Protein AF-A0A0G3EFJ8-F1 (afdb_monomer_lite)

pLDDT: mean 81.77, std 13.09, range [40.12, 97.69]

Radius of gyration: 27.65 Å; chains: 1; bounding box: 94×50×55 Å

Structure (mmCIF, N/CA/C/O backbone):
data_AF-A0A0G3EFJ8-F1
#
_entry.id   AF-A0A0G3EFJ8-F1
#
loop_
_atom_site.group_PDB
_atom_site.id
_atom_site.type_symbol
_atom_site.label_atom_id
_atom_site.label_alt_id
_atom_site.label_comp_id
_atom_site.label_asym_id
_atom_site.label_entity_id
_atom_site.label_seq_id
_atom_site.pdbx_PDB_ins_code
_atom_site.Cartn_x
_atom_site.Cartn_y
_atom_site.Cartn_z
_atom_site.occupancy
_atom_site.B_iso_or_equiv
_atom_site.auth_seq_id
_atom_site.auth_comp_id
_atom_site.auth_asym_id
_atom_site.auth_atom_id
_atom_site.pdbx_PDB_model_num
ATOM 1 N N . MET A 1 1 ? 43.106 2.153 -9.421 1.00 40.12 1 MET A N 1
ATOM 2 C CA . MET A 1 1 ? 42.211 3.022 -8.628 1.00 40.12 1 MET A CA 1
ATOM 3 C C . MET A 1 1 ? 40.841 2.363 -8.585 1.00 40.12 1 MET A C 1
ATOM 5 O O . MET A 1 1 ? 40.378 1.943 -9.633 1.00 40.12 1 MET A O 1
ATOM 9 N N . SER A 1 2 ? 40.237 2.197 -7.405 1.00 47.81 2 SER A N 1
ATOM 10 C CA . SER A 1 2 ? 38.893 1.617 -7.262 1.00 47.81 2 SER A CA 1
ATOM 11 C C . SER A 1 2 ? 37.861 2.719 -7.487 1.00 47.81 2 SER A C 1
ATOM 13 O O . SER A 1 2 ? 37.649 3.534 -6.591 1.00 47.81 2 SER A O 1
ATOM 15 N N . THR A 1 3 ? 37.231 2.778 -8.659 1.00 57.44 3 THR A N 1
ATOM 16 C CA . THR A 1 3 ? 36.071 3.650 -8.873 1.00 57.44 3 THR A CA 1
ATOM 17 C C . THR A 1 3 ? 34.900 3.116 -8.047 1.00 57.44 3 THR A C 1
ATOM 19 O O . THR A 1 3 ? 34.387 2.027 -8.294 1.00 57.44 3 THR A O 1
ATOM 22 N N . LYS A 1 4 ? 34.520 3.848 -6.994 1.00 70.31 4 LYS A N 1
ATOM 23 C CA . LYS A 1 4 ? 33.287 3.595 -6.241 1.00 70.31 4 LYS A CA 1
ATOM 24 C C . LYS A 1 4 ? 32.166 4.393 -6.901 1.00 70.31 4 LYS A C 1
ATOM 26 O O . LYS A 1 4 ? 32.131 5.606 -6.743 1.00 70.31 4 LYS A O 1
ATOM 31 N N . TYR A 1 5 ? 31.275 3.713 -7.614 1.00 79.06 5 TYR A N 1
ATOM 32 C CA . TYR A 1 5 ? 30.027 4.303 -8.103 1.00 79.06 5 TYR A CA 1
ATOM 33 C C . TYR A 1 5 ? 28.977 4.276 -6.982 1.00 79.06 5 TYR A C 1
ATOM 35 O O . TYR A 1 5 ? 28.882 3.285 -6.253 1.00 79.06 5 TYR A O 1
ATOM 43 N N . GLN A 1 6 ? 28.209 5.353 -6.823 1.00 79.12 6 GLN A N 1
ATOM 44 C CA . GLN A 1 6 ? 27.159 5.488 -5.806 1.00 79.12 6 GLN A CA 1
ATOM 45 C C . GLN A 1 6 ? 25.794 4.994 -6.299 1.00 79.12 6 GLN A C 1
ATOM 47 O O . GLN A 1 6 ? 24.918 4.698 -5.485 1.00 79.12 6 GLN A O 1
ATOM 52 N N . SER A 1 7 ? 25.608 4.868 -7.616 1.00 79.62 7 SER A N 1
ATOM 53 C CA . SER A 1 7 ? 24.382 4.344 -8.217 1.00 79.62 7 SER A CA 1
ATOM 54 C C . SER A 1 7 ? 24.647 3.501 -9.467 1.00 79.62 7 SER A C 1
ATOM 56 O O . SER A 1 7 ? 25.689 3.600 -10.119 1.00 79.62 7 SER A O 1
ATOM 58 N N . ALA A 1 8 ? 23.660 2.676 -9.829 1.00 78.44 8 ALA A N 1
ATOM 59 C CA . ALA A 1 8 ? 23.677 1.924 -11.082 1.00 78.44 8 ALA A CA 1
ATOM 60 C C . ALA A 1 8 ? 23.659 2.850 -12.313 1.00 78.44 8 ALA A C 1
ATOM 62 O O . ALA A 1 8 ? 24.290 2.531 -13.316 1.00 78.44 8 ALA A O 1
ATOM 63 N N . SER A 1 9 ? 22.995 4.009 -12.225 1.00 79.44 9 SER A N 1
ATOM 64 C CA . SER A 1 9 ? 22.986 5.025 -13.284 1.00 79.44 9 SER A CA 1
ATOM 65 C C . SER A 1 9 ? 24.357 5.672 -13.489 1.00 79.44 9 SER A C 1
ATOM 67 O O . SER A 1 9 ? 24.762 5.890 -14.626 1.00 79.44 9 SER A O 1
ATOM 69 N N . GLU A 1 10 ? 25.113 5.905 -12.415 1.00 79.88 10 GLU A N 1
ATOM 70 C CA . GLU A 1 10 ? 26.479 6.432 -12.478 1.00 79.88 10 GLU A CA 1
ATOM 71 C C . GLU A 1 10 ? 27.461 5.408 -13.061 1.00 79.88 10 GLU A C 1
ATOM 73 O O . GLU A 1 10 ? 28.275 5.748 -13.919 1.00 79.88 10 GLU A O 1
ATOM 78 N N . ALA A 1 11 ? 27.338 4.139 -12.662 1.00 82.06 11 ALA A N 1
ATOM 79 C CA . ALA A 1 11 ? 28.127 3.057 -13.243 1.00 82.06 11 ALA A CA 1
ATOM 80 C C . ALA A 1 11 ? 27.821 2.864 -14.740 1.00 82.06 11 ALA A C 1
ATOM 82 O O . ALA A 1 11 ? 28.735 2.684 -15.538 1.00 82.06 11 ALA A O 1
ATOM 83 N N . ALA A 1 12 ? 26.547 2.924 -15.135 1.00 81.12 12 ALA A N 1
ATOM 84 C CA . ALA A 1 12 ? 26.133 2.760 -16.525 1.00 81.12 12 ALA A CA 1
ATOM 85 C C . ALA A 1 12 ? 26.560 3.936 -17.416 1.00 81.12 12 ALA A C 1
ATOM 87 O O . ALA A 1 12 ? 27.035 3.701 -18.522 1.00 81.12 12 ALA A O 1
ATOM 88 N N . ALA A 1 13 ? 26.451 5.178 -16.933 1.00 84.25 13 ALA A N 1
ATOM 89 C CA . ALA A 1 13 ? 26.927 6.359 -17.654 1.00 84.25 13 ALA A CA 1
ATOM 90 C C . ALA A 1 13 ? 28.444 6.326 -17.871 1.00 84.25 13 ALA A C 1
ATOM 92 O O . ALA A 1 13 ? 28.918 6.623 -18.964 1.00 84.25 13 ALA A O 1
ATOM 93 N N . PHE A 1 14 ? 29.197 5.881 -16.859 1.00 85.75 14 PHE A N 1
ATOM 94 C CA . PHE A 1 14 ? 30.637 5.672 -16.981 1.00 85.75 14 PHE A CA 1
ATOM 95 C C . PHE A 1 14 ? 30.982 4.563 -17.988 1.00 85.75 14 PHE A C 1
ATOM 97 O O . PHE A 1 14 ? 31.883 4.729 -18.801 1.00 85.75 14 PHE A O 1
ATOM 104 N N . LEU A 1 15 ? 30.267 3.432 -17.956 1.00 86.00 15 LEU A N 1
ATOM 105 C CA . LEU A 1 15 ? 30.497 2.318 -18.886 1.00 86.00 15 LEU A CA 1
ATOM 106 C C . LEU A 1 15 ? 30.108 2.651 -20.334 1.00 86.00 15 LEU A C 1
ATOM 108 O O . LEU A 1 15 ? 30.689 2.086 -21.257 1.00 86.00 15 LEU A O 1
ATOM 112 N N . ALA A 1 16 ? 29.121 3.526 -20.525 1.00 84.00 16 ALA A N 1
ATOM 113 C CA . ALA A 1 16 ? 28.639 3.954 -21.835 1.00 84.00 16 ALA A CA 1
ATOM 114 C C . ALA A 1 16 ? 29.376 5.185 -22.394 1.00 84.00 16 ALA A C 1
ATOM 116 O O . ALA A 1 16 ? 29.089 5.570 -23.524 1.00 84.00 16 ALA A O 1
ATOM 117 N N . ASP A 1 17 ? 30.283 5.793 -21.616 1.00 86.19 17 ASP A N 1
ATOM 118 C CA . ASP A 1 17 ? 30.930 7.084 -21.907 1.00 86.19 17 ASP A CA 1
ATOM 119 C C . ASP A 1 17 ? 29.924 8.177 -22.325 1.00 86.19 17 ASP A C 1
ATOM 121 O O . ASP A 1 17 ? 30.165 8.996 -23.209 1.00 86.19 17 ASP A O 1
ATOM 125 N N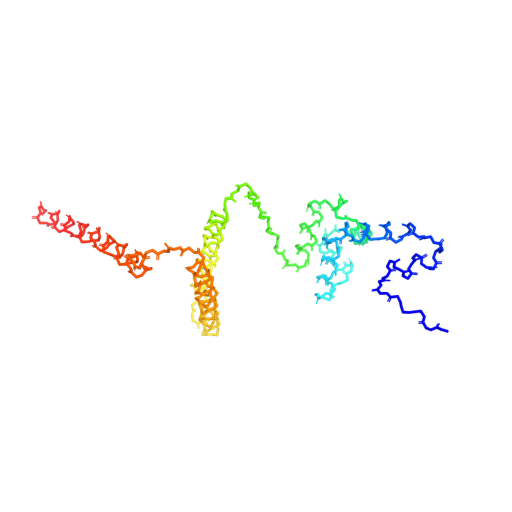 . ASP A 1 18 ? 28.745 8.156 -21.696 1.00 85.69 18 ASP A N 1
ATOM 126 C CA . ASP A 1 18 ? 27.617 9.025 -22.025 1.00 85.69 18 ASP A CA 1
ATOM 127 C C . ASP A 1 18 ? 27.052 9.648 -20.738 1.00 85.69 18 ASP A C 1
ATOM 129 O O . ASP A 1 18 ? 26.298 8.999 -20.002 1.00 85.69 18 ASP A O 1
ATOM 133 N N . PRO A 1 19 ? 27.392 10.916 -20.446 1.00 79.25 19 PRO A N 1
ATOM 134 C CA . PRO A 1 19 ? 26.886 11.631 -19.277 1.00 79.25 19 PRO A CA 1
ATOM 135 C C . PRO A 1 19 ? 25.358 11.780 -19.260 1.00 79.25 19 PRO A C 1
ATOM 137 O O . PRO A 1 19 ? 24.759 11.782 -18.183 1.00 79.25 19 PRO A O 1
ATOM 140 N N . GLU A 1 20 ? 24.710 11.852 -20.428 1.00 85.06 20 GLU A N 1
ATOM 141 C CA . GLU A 1 20 ? 23.249 11.934 -20.540 1.00 85.06 20 GLU A CA 1
ATOM 142 C C . GLU A 1 20 ? 22.581 10.586 -20.232 1.00 85.06 20 GLU A C 1
ATOM 144 O O . GLU A 1 20 ? 21.407 10.537 -19.854 1.00 85.06 20 GLU A O 1
ATOM 149 N N . ALA A 1 21 ? 23.319 9.472 -20.326 1.00 82.75 21 ALA A N 1
ATOM 150 C CA . ALA A 1 21 ? 22.797 8.159 -19.961 1.00 82.75 21 ALA A CA 1
ATOM 151 C C . ALA A 1 21 ? 22.370 8.102 -18.493 1.00 82.75 21 ALA A C 1
ATOM 153 O O . ALA A 1 21 ? 21.391 7.424 -18.180 1.00 82.75 21 ALA A O 1
ATOM 154 N N . LYS A 1 22 ? 23.035 8.850 -17.603 1.00 84.69 22 LYS A N 1
ATOM 155 C CA . LYS A 1 22 ? 22.642 8.930 -16.193 1.00 84.69 22 LYS A CA 1
ATOM 156 C C . LYS A 1 22 ? 21.217 9.461 -16.048 1.00 84.69 22 LYS A C 1
ATOM 158 O O . LYS A 1 22 ? 20.387 8.801 -15.430 1.00 84.69 22 LYS A O 1
ATOM 163 N N . GLU A 1 23 ? 20.924 10.603 -16.666 1.00 84.12 23 GLU A N 1
ATOM 164 C CA . GLU A 1 23 ? 19.610 11.250 -16.585 1.00 84.12 23 GLU A CA 1
ATOM 165 C C . GLU A 1 23 ? 18.515 10.385 -17.218 1.00 84.12 23 GLU A C 1
ATOM 167 O O . GLU A 1 23 ? 17.439 10.217 -16.643 1.00 84.12 23 GLU A O 1
ATOM 172 N N . ARG A 1 24 ? 18.809 9.741 -18.356 1.00 83.38 24 ARG A N 1
ATOM 173 C CA . ARG A 1 24 ? 17.868 8.809 -18.996 1.00 83.38 24 ARG A CA 1
ATOM 174 C C . ARG A 1 24 ? 17.568 7.594 -18.113 1.00 83.38 24 ARG A C 1
ATOM 176 O O . ARG A 1 24 ? 16.413 7.180 -18.032 1.00 83.38 24 ARG A O 1
ATOM 183 N N . ILE A 1 25 ? 18.574 7.034 -17.437 1.00 82.69 25 ILE A N 1
ATOM 184 C CA . ILE A 1 25 ? 18.401 5.885 -16.533 1.00 82.69 25 ILE A CA 1
ATOM 185 C C . ILE A 1 25 ? 17.665 6.294 -15.256 1.00 82.69 25 ILE A C 1
ATOM 187 O O . ILE A 1 25 ? 16.792 5.554 -14.801 1.00 82.69 25 ILE A O 1
ATOM 191 N N . ASP A 1 26 ? 17.977 7.456 -14.684 1.00 84.44 26 ASP A N 1
ATOM 192 C CA . ASP A 1 26 ? 17.297 7.964 -13.490 1.00 84.44 26 ASP A CA 1
ATOM 193 C C . ASP A 1 26 ? 15.813 8.236 -13.788 1.00 84.44 26 ASP A C 1
ATOM 195 O O . ASP A 1 26 ? 14.935 7.813 -13.030 1.00 84.44 26 ASP A O 1
ATOM 199 N N . LEU A 1 27 ? 15.514 8.838 -14.945 1.00 83.12 27 LEU A N 1
ATOM 200 C CA . LEU A 1 27 ? 14.145 9.056 -15.413 1.00 83.12 27 LEU A CA 1
ATOM 201 C C . LEU A 1 27 ? 13.394 7.736 -15.631 1.00 83.12 27 LEU A C 1
ATOM 203 O O . LEU A 1 27 ? 12.243 7.601 -15.212 1.00 83.12 27 LEU A O 1
ATOM 207 N N . GLU A 1 28 ? 14.028 6.751 -16.268 1.00 80.00 28 GLU A N 1
ATOM 208 C CA . GLU A 1 28 ? 13.406 5.446 -16.500 1.00 80.00 28 GLU A CA 1
ATOM 209 C C . GLU A 1 28 ? 13.207 4.671 -15.191 1.00 80.00 28 GLU A C 1
ATOM 211 O O . GLU A 1 28 ? 12.186 4.012 -15.009 1.00 80.00 28 GLU A O 1
ATOM 216 N N . THR A 1 29 ? 14.122 4.807 -14.231 1.00 81.44 29 THR A N 1
ATOM 217 C CA . THR A 1 29 ? 13.983 4.214 -12.894 1.00 81.44 29 THR A CA 1
ATOM 218 C C . THR A 1 29 ? 12.793 4.818 -12.149 1.00 81.44 29 THR A C 1
ATOM 220 O O . THR A 1 29 ? 11.977 4.079 -11.595 1.00 81.44 29 THR A O 1
ATOM 223 N N . ALA A 1 30 ? 12.636 6.146 -12.187 1.00 84.06 30 ALA A N 1
ATOM 224 C CA . ALA A 1 30 ? 11.507 6.840 -11.564 1.00 84.06 30 ALA A CA 1
ATOM 225 C C . ALA A 1 30 ? 10.151 6.398 -12.146 1.00 84.06 30 ALA A C 1
ATOM 227 O O . ALA A 1 30 ? 9.162 6.274 -11.421 1.00 84.06 30 ALA A O 1
ATOM 228 N N . ARG A 1 31 ? 10.113 6.094 -13.449 1.00 88.69 31 ARG A N 1
ATOM 229 C CA . ARG A 1 31 ? 8.919 5.627 -14.173 1.00 88.69 31 ARG A CA 1
ATOM 230 C C . ARG A 1 31 ? 8.548 4.166 -13.917 1.00 88.69 31 ARG A C 1
ATOM 232 O O . ARG A 1 31 ? 7.568 3.705 -14.492 1.00 88.69 31 ARG A O 1
ATOM 239 N N . ARG A 1 32 ? 9.308 3.419 -13.116 1.00 91.12 32 ARG A N 1
ATOM 240 C CA . ARG A 1 32 ? 9.103 1.977 -12.875 1.00 91.12 32 ARG A CA 1
ATOM 241 C C . ARG A 1 32 ? 8.779 1.666 -11.417 1.00 91.12 32 ARG A C 1
ATOM 243 O O . ARG A 1 32 ? 9.040 0.554 -10.954 1.00 91.12 32 ARG A O 1
ATOM 250 N N . THR A 1 33 ? 8.267 2.635 -10.668 1.00 91.50 33 THR A N 1
ATOM 251 C CA . THR A 1 33 ? 8.021 2.501 -9.230 1.00 91.50 33 THR A CA 1
ATOM 252 C C . THR A 1 33 ? 7.012 1.386 -8.939 1.00 91.50 33 THR A C 1
ATOM 254 O O . THR A 1 33 ? 7.298 0.486 -8.142 1.00 91.50 33 THR A O 1
ATOM 257 N N . LEU A 1 34 ? 5.862 1.391 -9.617 1.00 92.38 34 LEU A N 1
ATOM 258 C CA . LEU A 1 34 ? 4.811 0.388 -9.440 1.00 92.38 34 LEU A CA 1
ATOM 259 C C . LEU A 1 34 ? 5.234 -0.979 -9.987 1.00 92.38 34 LEU A C 1
ATOM 261 O O . LEU A 1 34 ? 5.085 -1.981 -9.287 1.00 92.38 34 LEU A O 1
ATOM 265 N N . VAL A 1 35 ? 5.808 -1.036 -11.194 1.00 94.81 35 VAL A N 1
ATOM 266 C CA . VAL A 1 35 ? 6.306 -2.296 -11.782 1.00 94.81 35 VAL A CA 1
ATOM 267 C C . VAL A 1 35 ? 7.334 -2.952 -10.857 1.00 94.81 35 VAL A C 1
ATOM 269 O O . VAL A 1 35 ? 7.245 -4.144 -10.561 1.00 94.81 35 VAL A O 1
ATOM 272 N N . THR A 1 36 ? 8.285 -2.172 -10.340 1.00 93.88 36 THR A N 1
ATOM 273 C CA . THR A 1 36 ? 9.316 -2.675 -9.422 1.00 93.88 36 THR A CA 1
ATOM 274 C C . THR A 1 36 ? 8.707 -3.168 -8.112 1.00 93.88 36 THR A C 1
ATOM 276 O O . THR A 1 36 ? 9.150 -4.190 -7.585 1.00 93.88 36 THR A O 1
ATOM 279 N N . ALA A 1 37 ? 7.678 -2.491 -7.591 1.00 93.88 37 ALA A N 1
ATOM 280 C CA . ALA A 1 37 ? 6.952 -2.946 -6.408 1.00 93.88 37 ALA A CA 1
ATOM 281 C C . ALA A 1 37 ? 6.245 -4.292 -6.648 1.00 93.88 37 ALA A C 1
ATOM 283 O O . ALA A 1 37 ? 6.376 -5.194 -5.821 1.00 93.88 37 ALA A O 1
ATOM 284 N N . LEU A 1 38 ? 5.575 -4.466 -7.795 1.00 94.88 38 LEU A N 1
ATOM 285 C CA . LEU A 1 38 ? 4.930 -5.730 -8.173 1.00 94.88 38 LEU A CA 1
ATOM 286 C C . LEU A 1 38 ? 5.943 -6.877 -8.280 1.00 94.88 38 LEU A C 1
ATOM 288 O O . LEU A 1 38 ? 5.728 -7.943 -7.704 1.00 94.88 38 LEU A O 1
ATOM 292 N N . VAL A 1 39 ? 7.078 -6.648 -8.952 1.00 96.06 39 VAL A N 1
ATOM 293 C CA . VAL A 1 39 ? 8.151 -7.649 -9.089 1.00 96.06 39 VAL A CA 1
ATOM 294 C C . VAL A 1 39 ? 8.740 -8.012 -7.729 1.00 96.06 39 VAL A C 1
ATOM 296 O O . VAL A 1 39 ? 8.917 -9.192 -7.426 1.00 96.06 39 VAL A O 1
ATOM 299 N N . ARG A 1 40 ? 9.032 -7.010 -6.891 1.00 95.81 40 ARG A N 1
ATOM 300 C CA . ARG A 1 40 ? 9.566 -7.226 -5.542 1.00 95.81 40 ARG A CA 1
ATOM 301 C C . ARG A 1 40 ? 8.618 -8.084 -4.715 1.00 95.81 40 ARG A C 1
ATOM 303 O O . ARG A 1 40 ? 9.063 -9.029 -4.070 1.00 95.81 40 ARG A O 1
ATOM 310 N N . GLU A 1 41 ? 7.329 -7.776 -4.754 1.00 96.06 41 GLU A N 1
ATOM 311 C CA . GLU A 1 41 ? 6.317 -8.500 -3.993 1.00 96.06 41 GLU A CA 1
ATOM 312 C C . GLU A 1 41 ? 6.119 -9.931 -4.509 1.00 96.06 41 GLU A C 1
ATOM 314 O O . GLU A 1 41 ? 6.053 -10.870 -3.711 1.00 96.06 41 GLU A O 1
ATOM 319 N N . ARG A 1 42 ? 6.141 -10.132 -5.834 1.00 96.81 42 ARG A N 1
ATOM 320 C CA . ARG A 1 42 ? 6.139 -11.467 -6.448 1.00 96.81 42 ARG A CA 1
ATOM 321 C C . ARG A 1 42 ? 7.311 -12.309 -5.945 1.00 96.81 42 ARG A C 1
ATOM 323 O O . ARG A 1 42 ? 7.115 -13.444 -5.509 1.00 96.81 42 ARG A O 1
ATOM 330 N N . VAL A 1 43 ? 8.525 -11.755 -5.999 1.00 96.69 43 VAL A N 1
ATOM 331 C CA . VAL A 1 43 ? 9.749 -12.438 -5.553 1.00 96.69 43 VAL A CA 1
ATOM 332 C C . VAL A 1 43 ? 9.694 -12.728 -4.054 1.00 96.69 43 VAL A C 1
ATOM 334 O O . VAL A 1 43 ? 10.028 -13.835 -3.643 1.00 96.69 43 VAL A O 1
ATOM 337 N N . ARG A 1 44 ? 9.197 -11.788 -3.240 1.00 96.19 44 ARG A N 1
ATOM 338 C CA . ARG A 1 44 ? 9.002 -11.976 -1.792 1.00 96.19 44 ARG A CA 1
ATOM 339 C C . ARG A 1 44 ? 8.076 -13.153 -1.475 1.00 96.19 44 ARG A C 1
ATOM 341 O O . ARG A 1 44 ? 8.288 -13.847 -0.487 1.00 96.19 44 ARG A O 1
ATOM 348 N N . LYS A 1 45 ? 7.067 -13.391 -2.316 1.00 96.56 45 LYS A N 1
ATOM 349 C CA . LYS A 1 45 ? 6.139 -14.529 -2.214 1.00 96.56 45 LYS A CA 1
ATOM 350 C C . LYS A 1 45 ? 6.678 -15.828 -2.832 1.00 96.56 45 LYS A C 1
ATOM 352 O O . LYS A 1 45 ? 5.973 -16.831 -2.804 1.00 96.56 45 LYS A O 1
ATOM 357 N N . GLY A 1 46 ? 7.892 -15.827 -3.390 1.00 96.62 46 GLY A N 1
ATOM 358 C CA . GLY A 1 46 ? 8.514 -17.006 -4.000 1.00 96.62 46 GLY A CA 1
ATOM 359 C C . GLY A 1 46 ? 7.876 -17.445 -5.321 1.00 96.62 46 GLY A C 1
ATOM 360 O O . GLY A 1 46 ? 8.057 -18.586 -5.732 1.00 96.62 46 GLY A O 1
ATOM 361 N N . LEU A 1 47 ? 7.122 -16.564 -5.984 1.00 97.06 47 LEU A N 1
ATOM 362 C CA . LEU A 1 47 ? 6.404 -16.884 -7.218 1.00 97.06 47 LEU A CA 1
ATOM 363 C C . LEU A 1 47 ? 7.271 -16.585 -8.444 1.00 97.06 47 LEU A C 1
ATOM 365 O O . LEU A 1 47 ? 7.901 -15.530 -8.540 1.00 97.06 47 LEU A O 1
ATOM 369 N N . SER A 1 48 ? 7.277 -17.482 -9.422 1.00 96.50 48 SER A N 1
ATOM 370 C CA . SER A 1 48 ? 7.897 -17.258 -10.728 1.00 96.50 48 SER A CA 1
ATOM 371 C C . SER A 1 48 ? 6.967 -16.482 -11.670 1.00 96.50 48 SER A C 1
ATOM 373 O O . SER A 1 48 ? 5.762 -16.361 -11.440 1.00 96.50 48 SER A O 1
ATOM 375 N N . GLN A 1 49 ? 7.505 -15.985 -12.789 1.00 96.81 49 GLN A N 1
ATOM 376 C CA . GLN A 1 49 ? 6.671 -15.400 -13.850 1.00 96.81 49 GLN A CA 1
ATOM 377 C C . GLN A 1 49 ? 5.674 -16.416 -14.430 1.00 96.81 49 GLN A C 1
ATOM 379 O O . GLN A 1 49 ? 4.587 -16.029 -14.855 1.00 96.81 49 GLN A O 1
ATOM 384 N N . LYS A 1 50 ? 6.025 -17.712 -14.439 1.00 96.81 50 LYS A N 1
ATOM 385 C CA . LYS A 1 50 ? 5.140 -18.783 -14.916 1.00 96.81 50 LYS A CA 1
ATOM 386 C C . LYS A 1 50 ? 3.949 -18.981 -13.984 1.00 96.81 50 LYS A C 1
ATOM 388 O O . LYS A 1 50 ? 2.838 -19.129 -14.479 1.00 96.81 50 LYS A O 1
ATOM 393 N N . ASP A 1 51 ? 4.166 -18.897 -12.673 1.00 97.25 51 ASP A N 1
ATOM 394 C CA . ASP A 1 51 ? 3.095 -19.049 -11.680 1.00 97.25 51 ASP A CA 1
ATOM 395 C C . ASP A 1 51 ? 2.065 -17.923 -11.811 1.00 97.25 51 ASP A C 1
ATOM 397 O O . ASP A 1 51 ? 0.859 -18.174 -11.843 1.00 97.25 51 ASP A O 1
ATOM 401 N N . ILE A 1 52 ? 2.535 -16.680 -11.986 1.00 97.69 52 ILE A N 1
ATOM 402 C CA . ILE A 1 52 ? 1.648 -15.539 -12.248 1.00 97.69 52 ILE A CA 1
ATOM 403 C C . ILE A 1 52 ? 0.920 -15.703 -13.582 1.00 97.69 52 ILE A C 1
ATOM 405 O O . ILE A 1 52 ? -0.291 -15.502 -13.643 1.00 97.69 52 ILE A O 1
ATOM 409 N N . ALA A 1 53 ? 1.626 -16.100 -14.643 1.00 97.31 53 ALA A N 1
ATOM 410 C CA . ALA A 1 53 ? 1.032 -16.304 -15.962 1.00 97.31 53 ALA A CA 1
ATOM 411 C C . ALA A 1 53 ? -0.094 -17.350 -15.917 1.00 97.31 53 ALA A C 1
ATOM 413 O O . ALA A 1 53 ? -1.190 -17.104 -16.423 1.00 97.31 53 ALA A O 1
ATOM 414 N N . GLN A 1 54 ? 0.146 -18.475 -15.237 1.00 97.06 54 GLN A N 1
ATOM 415 C CA . GLN A 1 54 ? -0.834 -19.538 -15.037 1.00 97.06 54 GLN A CA 1
ATOM 416 C C . GLN A 1 54 ? -2.052 -19.044 -14.248 1.00 97.06 54 GLN A C 1
ATOM 418 O O . GLN A 1 54 ? -3.186 -19.264 -14.675 1.00 97.06 54 GLN A O 1
ATOM 423 N N . ALA A 1 55 ? -1.835 -18.338 -13.137 1.00 96.50 55 ALA A N 1
ATOM 424 C CA . ALA A 1 55 ? -2.916 -17.790 -12.319 1.00 96.50 55 ALA A CA 1
ATOM 425 C C . ALA A 1 55 ? -3.750 -16.740 -13.07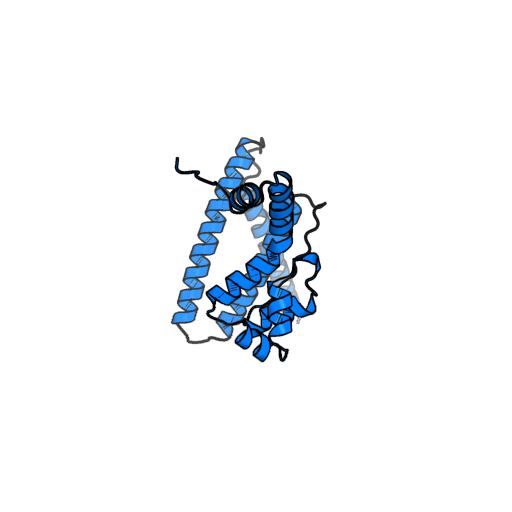7 1.00 96.50 55 ALA A C 1
ATOM 427 O O . ALA A 1 55 ? -4.977 -16.739 -12.989 1.00 96.50 55 ALA A O 1
ATOM 428 N N . MET A 1 56 ? -3.100 -15.897 -13.883 1.00 96.19 56 MET A N 1
ATOM 429 C CA . MET A 1 56 ? -3.751 -14.909 -14.749 1.00 96.19 56 MET A CA 1
ATOM 430 C C . MET A 1 56 ? -4.333 -15.509 -16.038 1.00 96.19 56 MET A C 1
ATOM 432 O O . MET A 1 56 ? -4.969 -14.782 -16.801 1.00 96.19 56 MET A O 1
ATOM 436 N N . ARG A 1 57 ? -4.108 -16.804 -16.306 1.00 95.88 57 ARG A N 1
ATOM 437 C CA . ARG A 1 57 ? -4.485 -17.497 -17.552 1.00 95.88 57 ARG A CA 1
ATOM 438 C C . ARG A 1 57 ? -3.980 -16.774 -18.806 1.00 95.88 57 ARG A C 1
ATOM 440 O O . ARG A 1 57 ? -4.726 -16.561 -19.759 1.00 95.88 57 ARG A O 1
ATOM 447 N N . CYS A 1 58 ? -2.714 -16.367 -18.793 1.00 95.00 58 CYS A N 1
ATOM 448 C CA . CYS A 1 58 ? -2.059 -15.716 -19.924 1.00 95.00 58 CYS A CA 1
ATOM 449 C C . CYS A 1 58 ? -0.673 -16.307 -20.207 1.00 95.00 58 CYS A C 1
ATOM 451 O O . CYS A 1 58 ? -0.145 -17.093 -19.423 1.00 95.00 58 CYS A O 1
ATOM 453 N N . ASP A 1 59 ? -0.075 -15.921 -21.333 1.00 93.94 59 ASP A N 1
ATOM 454 C CA . ASP A 1 59 ? 1.275 -16.351 -21.692 1.00 93.94 59 ASP A CA 1
ATOM 455 C C . ASP A 1 59 ? 2.340 -15.725 -20.787 1.00 93.94 59 ASP A C 1
ATOM 457 O O . ASP A 1 59 ? 2.269 -14.545 -20.428 1.00 93.94 59 ASP A O 1
ATOM 461 N N . SER A 1 60 ? 3.415 -16.467 -20.508 1.00 92.38 60 SER A N 1
ATOM 462 C CA . SER A 1 60 ? 4.564 -15.939 -19.754 1.00 92.38 60 SER A CA 1
ATOM 463 C C . SER A 1 60 ? 5.205 -14.714 -20.423 1.00 92.38 60 SER A C 1
ATOM 465 O O . SER A 1 60 ? 5.758 -13.858 -19.735 1.00 92.38 60 SER A O 1
ATOM 467 N N . SER A 1 61 ? 5.072 -14.570 -21.748 1.00 94.00 61 SER A N 1
ATOM 468 C CA . SER A 1 61 ? 5.513 -13.379 -22.488 1.00 94.00 61 SER A CA 1
ATOM 469 C C . SER A 1 61 ? 4.740 -12.113 -22.096 1.00 94.00 61 SER A C 1
ATOM 471 O O . SER A 1 61 ? 5.281 -11.009 -22.163 1.00 94.00 61 SER A O 1
ATOM 473 N N . LYS A 1 62 ? 3.482 -12.237 -21.653 1.00 94.62 62 LYS A N 1
ATOM 474 C CA . LYS A 1 62 ? 2.708 -11.112 -21.119 1.00 94.62 62 LYS A CA 1
ATOM 475 C C . LYS A 1 62 ? 3.281 -10.651 -19.781 1.00 94.62 62 LYS A C 1
ATOM 477 O O . LYS A 1 62 ? 3.506 -9.457 -19.619 1.00 94.62 62 LYS A O 1
ATOM 482 N N . ILE A 1 63 ? 3.578 -11.581 -18.875 1.00 96.56 63 ILE A N 1
ATOM 483 C CA . ILE A 1 63 ? 4.182 -11.260 -17.573 1.00 96.56 63 ILE A CA 1
ATOM 484 C C . ILE A 1 63 ? 5.567 -10.643 -17.755 1.00 96.56 63 ILE A C 1
ATOM 486 O O . ILE A 1 63 ? 5.856 -9.607 -17.168 1.00 96.56 63 ILE A O 1
ATOM 490 N N . SER A 1 64 ? 6.384 -11.204 -18.646 1.00 95.38 64 SER A N 1
ATOM 491 C CA . SER A 1 64 ? 7.687 -10.631 -18.990 1.00 95.38 64 SER A CA 1
ATOM 492 C C . SER A 1 64 ? 7.568 -9.189 -19.499 1.00 95.38 64 SER A C 1
ATOM 494 O O . SER A 1 64 ? 8.299 -8.325 -19.026 1.00 95.38 64 SER A O 1
ATOM 496 N N . ARG A 1 65 ? 6.608 -8.889 -20.388 1.00 94.62 65 ARG A N 1
ATOM 497 C CA . ARG A 1 65 ? 6.365 -7.512 -20.858 1.00 94.62 65 ARG A CA 1
ATOM 498 C C . ARG A 1 65 ? 5.896 -6.570 -19.752 1.00 94.62 65 ARG A C 1
ATOM 500 O O . ARG A 1 65 ? 6.326 -5.424 -19.741 1.00 94.62 65 ARG A O 1
ATOM 507 N N . ILE A 1 66 ? 5.037 -7.036 -18.845 1.00 94.38 66 ILE A N 1
ATOM 508 C CA . ILE A 1 66 ? 4.587 -6.255 -17.682 1.00 94.38 66 ILE A CA 1
ATOM 509 C C . ILE A 1 66 ? 5.792 -5.891 -16.807 1.00 94.38 66 ILE A C 1
ATOM 511 O O . ILE A 1 66 ? 5.993 -4.724 -16.492 1.00 94.38 66 ILE A O 1
ATOM 515 N N . GLU A 1 67 ? 6.628 -6.871 -16.465 1.00 94.88 67 GLU A N 1
ATOM 516 C CA . GLU A 1 67 ? 7.777 -6.672 -15.573 1.00 94.88 67 GLU A CA 1
ATOM 517 C C . GLU A 1 67 ? 8.934 -5.911 -16.232 1.00 94.88 67 GLU A C 1
ATOM 519 O O . GLU A 1 67 ? 9.708 -5.239 -15.552 1.00 94.88 67 GLU A O 1
ATOM 524 N N . ALA A 1 68 ? 9.054 -5.986 -17.557 1.00 91.62 68 ALA A N 1
ATOM 525 C CA . ALA A 1 68 ? 10.020 -5.220 -18.336 1.00 91.62 68 ALA A CA 1
ATOM 526 C C . ALA A 1 68 ? 9.520 -3.812 -18.702 1.00 91.62 68 ALA A C 1
ATOM 528 O O . ALA A 1 68 ? 10.329 -2.990 -19.122 1.00 91.62 68 ALA A O 1
ATOM 529 N N . GLY A 1 69 ? 8.227 -3.522 -18.543 1.00 90.19 69 GLY A N 1
ATOM 530 C CA . GLY A 1 69 ? 7.613 -2.236 -18.872 1.00 90.19 69 GLY A CA 1
ATOM 531 C C . GLY A 1 69 ? 7.819 -1.154 -17.810 1.00 90.19 69 GLY A C 1
ATOM 532 O O . GLY A 1 69 ? 8.575 -1.326 -16.854 1.00 90.19 69 GLY A O 1
ATOM 533 N N . ASN A 1 70 ? 7.121 -0.033 -17.988 1.00 91.56 70 ASN A N 1
ATOM 534 C CA . ASN A 1 70 ? 7.083 1.076 -17.041 1.00 91.56 70 ASN A CA 1
ATOM 535 C C . ASN A 1 70 ? 5.650 1.313 -16.552 1.00 91.56 70 ASN A C 1
ATOM 537 O O . ASN A 1 70 ? 4.693 0.744 -17.076 1.00 91.56 70 ASN A O 1
ATOM 541 N N . ASP A 1 71 ? 5.501 2.154 -15.537 1.00 92.38 71 ASP A N 1
ATOM 542 C CA . ASP A 1 71 ? 4.229 2.363 -14.849 1.00 92.38 71 ASP A CA 1
ATOM 543 C C . ASP A 1 71 ? 3.153 2.946 -15.781 1.00 92.38 71 ASP A C 1
ATOM 545 O O . ASP A 1 71 ? 1.971 2.667 -15.603 1.00 92.38 71 ASP A O 1
ATOM 549 N N . LEU A 1 72 ? 3.551 3.699 -16.815 1.00 89.44 72 LEU A N 1
ATOM 550 C CA . LEU A 1 72 ? 2.634 4.293 -17.795 1.00 89.44 72 LEU A CA 1
ATOM 551 C C . LEU A 1 72 ? 2.086 3.275 -18.800 1.00 89.44 72 LEU A C 1
ATOM 553 O O . LEU A 1 72 ? 1.024 3.499 -19.379 1.00 89.44 72 LEU A O 1
ATOM 557 N N . SER A 1 73 ? 2.797 2.169 -19.037 1.00 89.94 73 SER A N 1
ATOM 558 C CA . SER A 1 73 ? 2.336 1.110 -19.938 1.00 89.94 73 SER A CA 1
ATOM 559 C C . SER A 1 73 ? 1.482 0.051 -19.237 1.00 89.94 73 SER A C 1
ATOM 561 O O . SER A 1 73 ? 0.882 -0.796 -19.909 1.00 89.94 73 SER A O 1
ATOM 563 N N . LEU A 1 74 ? 1.379 0.107 -17.903 1.00 91.81 74 LEU A N 1
ATOM 564 C CA . LEU A 1 74 ? 0.537 -0.793 -17.127 1.00 91.81 74 LEU A CA 1
ATOM 565 C C . LEU A 1 74 ? -0.945 -0.492 -17.341 1.00 91.81 74 LEU A C 1
ATOM 567 O O . LEU A 1 74 ? -1.445 0.598 -17.067 1.00 91.81 74 LEU A O 1
ATOM 571 N N . LYS A 1 75 ? -1.688 -1.514 -17.764 1.00 93.38 75 LYS A N 1
ATOM 572 C CA . LYS A 1 75 ? -3.149 -1.454 -17.797 1.00 93.38 75 LYS A CA 1
ATOM 573 C C . LYS A 1 75 ? -3.702 -1.792 -16.422 1.00 93.38 75 LYS A C 1
ATOM 575 O O . LYS A 1 75 ? -3.243 -2.731 -15.775 1.00 93.38 75 LYS A O 1
ATOM 580 N N . TRP A 1 76 ? -4.772 -1.110 -16.024 1.00 92.25 76 TRP A N 1
ATOM 581 C CA . TRP A 1 76 ? -5.446 -1.371 -14.749 1.00 92.25 76 TRP A CA 1
ATOM 582 C C . TRP A 1 76 ? -5.855 -2.842 -14.571 1.00 92.25 76 TRP A C 1
ATOM 584 O O . TRP A 1 76 ? -5.635 -3.431 -13.516 1.00 92.25 76 TRP A O 1
ATOM 594 N N . GLY A 1 77 ? -6.358 -3.476 -15.636 1.00 92.81 77 GLY A N 1
ATOM 595 C CA . GLY A 1 77 ? -6.690 -4.903 -15.618 1.00 92.81 77 GLY A CA 1
ATOM 596 C C . GLY A 1 77 ? -5.478 -5.822 -15.419 1.00 92.81 77 GLY A C 1
ATOM 597 O O . GLY A 1 77 ? -5.609 -6.866 -14.785 1.00 92.81 77 GLY A O 1
ATOM 598 N N . ASP A 1 78 ? -4.297 -5.427 -15.905 1.00 93.69 78 ASP A N 1
ATOM 599 C CA . ASP A 1 78 ? -3.063 -6.185 -15.681 1.00 93.69 78 ASP A CA 1
ATOM 600 C C . ASP A 1 78 ? -2.615 -6.061 -14.222 1.00 93.69 78 ASP A C 1
ATOM 602 O O . ASP A 1 78 ? -2.254 -7.068 -13.623 1.00 93.69 78 ASP A O 1
ATOM 606 N N . ILE A 1 79 ? -2.730 -4.871 -13.622 1.00 93.69 79 ILE A N 1
ATOM 607 C CA . ILE A 1 79 ? -2.434 -4.643 -12.198 1.00 93.69 79 ILE A CA 1
ATOM 608 C C . ILE A 1 79 ? -3.354 -5.492 -11.313 1.00 93.69 79 ILE A C 1
ATOM 610 O O . ILE A 1 79 ? -2.868 -6.229 -10.454 1.00 93.69 79 ILE A O 1
ATOM 614 N N . ILE A 1 80 ? -4.671 -5.432 -11.546 1.00 94.50 80 ILE A N 1
ATOM 615 C CA . ILE A 1 80 ? -5.650 -6.224 -10.789 1.00 94.50 80 ILE A CA 1
ATOM 616 C C . ILE A 1 80 ? -5.352 -7.716 -10.933 1.00 94.50 80 ILE A C 1
ATOM 618 O O . ILE A 1 80 ? -5.279 -8.422 -9.930 1.00 94.50 80 ILE A O 1
ATOM 622 N N . GLY A 1 81 ? -5.162 -8.203 -12.163 1.00 94.81 81 GLY A N 1
ATOM 623 C CA . GLY A 1 81 ? -4.910 -9.621 -12.408 1.00 94.81 81 GLY A CA 1
ATOM 624 C C . GLY A 1 81 ? -3.612 -10.106 -11.761 1.00 94.81 81 GLY A C 1
ATOM 625 O O . GLY A 1 81 ? -3.584 -11.186 -11.175 1.00 94.81 81 GLY A O 1
ATOM 626 N N . TYR A 1 82 ? -2.561 -9.289 -11.807 1.00 96.38 82 TYR A N 1
ATOM 627 C CA . TYR A 1 82 ? -1.267 -9.606 -11.212 1.00 96.38 82 TYR A CA 1
ATOM 628 C C . TYR A 1 82 ? -1.353 -9.670 -9.679 1.00 96.38 82 TYR A C 1
ATOM 630 O O . TYR A 1 82 ? -0.868 -10.619 -9.065 1.00 96.38 82 TYR A O 1
ATOM 638 N N . LEU A 1 83 ? -2.020 -8.703 -9.041 1.00 95.56 83 LEU A N 1
ATOM 639 C CA . LEU A 1 83 ? -2.236 -8.704 -7.589 1.00 95.56 83 LEU A CA 1
ATOM 640 C C . LEU A 1 83 ? -3.146 -9.855 -7.142 1.00 95.56 83 LEU A C 1
ATOM 642 O O . LEU A 1 83 ? -2.824 -10.545 -6.173 1.00 95.56 83 LEU A O 1
ATOM 646 N N . ALA A 1 84 ? -4.220 -10.128 -7.883 1.00 94.81 84 ALA A N 1
ATOM 647 C CA . ALA A 1 84 ? -5.107 -11.256 -7.617 1.00 94.81 84 ALA A CA 1
ATOM 648 C C . ALA A 1 84 ? -4.363 -12.600 -7.716 1.00 94.81 84 ALA A C 1
ATOM 650 O O . ALA A 1 84 ? -4.528 -13.456 -6.846 1.00 94.81 84 ALA A O 1
ATOM 651 N N . ALA A 1 85 ? -3.474 -12.764 -8.704 1.00 95.94 85 ALA A N 1
ATOM 652 C CA . ALA A 1 85 ? -2.602 -13.937 -8.825 1.00 95.94 85 ALA A CA 1
ATOM 653 C C . ALA A 1 85 ? -1.678 -14.123 -7.606 1.00 95.94 85 ALA A C 1
ATOM 655 O O . ALA A 1 85 ? -1.362 -15.250 -7.228 1.00 95.94 85 ALA A O 1
ATOM 656 N N . MET A 1 86 ? -1.299 -13.030 -6.940 1.00 95.75 86 MET A N 1
ATOM 657 C CA . MET A 1 86 ? -0.530 -13.043 -5.690 1.00 95.75 86 MET A CA 1
ATOM 658 C C . MET A 1 86 ? -1.398 -13.146 -4.425 1.00 95.75 86 MET A C 1
ATOM 660 O O . MET A 1 86 ? -0.862 -13.057 -3.311 1.00 95.75 86 MET A O 1
ATOM 664 N N . LYS A 1 87 ? -2.717 -13.336 -4.572 1.00 93.88 87 LYS A N 1
ATOM 665 C CA . LYS A 1 87 ? -3.713 -13.313 -3.487 1.00 93.88 87 LYS A CA 1
ATOM 666 C C . LYS A 1 87 ? -3.669 -12.007 -2.690 1.00 93.88 87 LYS A C 1
ATOM 668 O O . LYS A 1 87 ? -3.669 -12.013 -1.461 1.00 93.88 87 LYS A O 1
ATOM 673 N N . MET A 1 88 ? -3.545 -10.889 -3.396 1.00 92.62 88 MET A N 1
ATOM 674 C CA . MET A 1 88 ? -3.566 -9.549 -2.824 1.00 92.62 88 MET A CA 1
ATOM 675 C C . MET A 1 88 ? -4.787 -8.793 -3.323 1.00 92.62 88 MET A C 1
ATOM 677 O O . MET A 1 88 ? -5.168 -8.903 -4.488 1.00 92.62 88 MET A O 1
ATOM 681 N N . ASN A 1 89 ? -5.359 -7.986 -2.437 1.00 84.31 89 ASN A N 1
ATOM 682 C CA . ASN A 1 89 ? -6.415 -7.052 -2.788 1.00 84.31 89 ASN A CA 1
ATOM 683 C C . ASN A 1 89 ? -5.794 -5.726 -3.234 1.00 84.31 89 ASN A C 1
ATOM 685 O O . ASN A 1 89 ? -4.786 -5.292 -2.672 1.00 84.31 89 ASN A O 1
ATOM 689 N N . VAL A 1 90 ? -6.408 -5.074 -4.223 1.00 85.81 90 VAL A N 1
ATOM 690 C CA . VAL A 1 90 ? -6.079 -3.689 -4.573 1.00 85.81 90 VAL A CA 1
ATOM 691 C C . VAL A 1 90 ? -7.1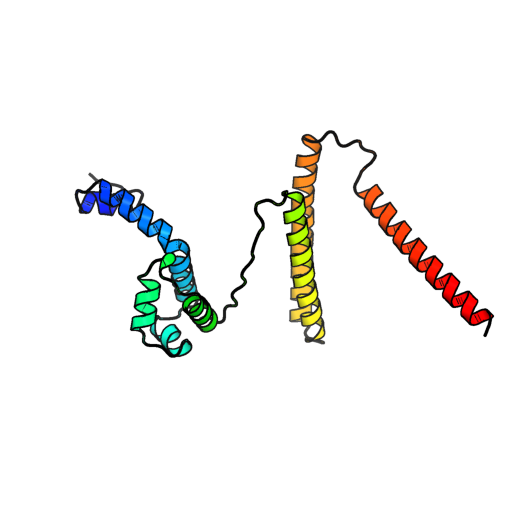15 -2.766 -3.944 1.00 85.81 90 VAL A C 1
ATOM 693 O O . VAL A 1 90 ? -8.313 -3.024 -4.029 1.00 85.81 90 VAL A O 1
ATOM 696 N N . SER A 1 91 ? -6.651 -1.691 -3.317 1.00 82.56 91 SER A N 1
ATOM 697 C CA . SER A 1 91 ? -7.497 -0.609 -2.818 1.00 82.56 91 SER A CA 1
ATOM 698 C C . SER A 1 91 ? -7.035 0.681 -3.473 1.00 82.56 91 SER A C 1
ATOM 700 O O . SER A 1 91 ? -5.866 1.045 -3.353 1.00 82.56 91 SER A O 1
ATOM 702 N N . LEU A 1 92 ? -7.942 1.366 -4.168 1.00 82.19 92 LEU A N 1
ATOM 703 C CA . LEU A 1 92 ? -7.683 2.686 -4.730 1.00 82.19 92 LEU A CA 1
ATOM 704 C C . LEU A 1 92 ? -8.245 3.735 -3.773 1.00 82.19 92 LEU A C 1
ATOM 706 O O . LEU A 1 92 ? -9.451 3.779 -3.542 1.00 82.19 92 LEU A O 1
ATOM 710 N N . VAL A 1 93 ? -7.367 4.568 -3.221 1.00 79.38 93 VAL A N 1
ATOM 711 C CA . VAL A 1 93 ? -7.761 5.722 -2.411 1.00 79.38 93 VAL A CA 1
ATOM 712 C C . VAL A 1 93 ? -7.587 6.965 -3.269 1.00 79.38 93 VAL A C 1
ATOM 714 O O . VAL A 1 93 ? -6.483 7.251 -3.729 1.00 79.38 93 VAL A O 1
ATOM 717 N N . MET A 1 94 ? -8.682 7.683 -3.503 1.00 78.62 94 MET A N 1
ATOM 718 C CA . MET A 1 94 ? -8.644 9.012 -4.105 1.00 78.62 94 MET A CA 1
ATOM 719 C C . MET A 1 94 ? -8.613 10.029 -2.971 1.00 78.62 94 MET A C 1
ATOM 721 O O . MET A 1 94 ? -9.561 10.114 -2.195 1.00 78.62 94 MET A O 1
ATOM 725 N N . ASP A 1 95 ? -7.505 10.751 -2.862 1.00 78.25 95 ASP A N 1
ATOM 726 C CA . ASP A 1 95 ? -7.338 11.829 -1.892 1.00 78.25 95 ASP A CA 1
ATOM 727 C C . ASP A 1 95 ? -7.570 13.172 -2.589 1.00 78.25 95 ASP A C 1
ATOM 729 O O . ASP A 1 95 ? -7.111 13.385 -3.715 1.00 78.25 95 ASP A O 1
ATOM 733 N N . ASP A 1 96 ? -8.285 14.075 -1.925 1.00 81.94 96 ASP A N 1
ATOM 734 C CA . ASP A 1 96 ? -8.497 15.433 -2.414 1.00 81.94 96 ASP A CA 1
ATOM 735 C C . ASP A 1 96 ? -7.426 16.341 -1.807 1.00 81.94 96 ASP A C 1
ATOM 737 O O . ASP A 1 96 ? -7.496 16.762 -0.650 1.00 81.94 96 ASP A O 1
ATOM 741 N N . ALA A 1 97 ? -6.415 16.651 -2.619 1.00 82.25 97 ALA A N 1
ATOM 742 C CA . ALA A 1 97 ? -5.288 17.482 -2.213 1.00 82.25 97 ALA A CA 1
ATOM 743 C C . ALA A 1 97 ? -5.680 18.935 -1.886 1.00 82.25 97 ALA A C 1
ATOM 745 O O . ALA A 1 97 ? -4.875 19.656 -1.297 1.00 82.25 97 ALA A O 1
ATOM 746 N N . THR A 1 98 ? -6.890 19.373 -2.250 1.00 89.88 98 THR A N 1
ATOM 747 C CA . THR A 1 98 ? -7.401 20.704 -1.898 1.00 89.88 98 THR A CA 1
ATOM 748 C C . THR A 1 98 ? -7.957 20.758 -0.476 1.00 89.88 98 THR A C 1
ATOM 750 O O . THR A 1 98 ? -8.116 21.845 0.085 1.00 89.88 98 THR A O 1
ATOM 753 N N . LEU A 1 99 ? -8.213 19.599 0.144 1.00 86.81 99 LEU A N 1
ATOM 754 C CA . LEU A 1 99 ? -8.732 19.543 1.499 1.00 86.81 99 LEU A CA 1
ATOM 755 C C . LEU A 1 99 ? -7.678 19.982 2.525 1.00 86.81 99 LEU A C 1
ATOM 757 O O . LEU A 1 99 ? -6.528 19.528 2.487 1.00 86.81 99 LEU A O 1
ATOM 761 N N . PRO A 1 100 ? -8.074 20.788 3.529 1.00 90.94 100 PRO A N 1
ATOM 762 C CA . PRO A 1 100 ? -7.216 21.082 4.665 1.00 90.94 100 PRO A CA 1
ATOM 763 C C . PRO A 1 100 ? -6.759 19.799 5.365 1.00 90.94 100 PRO A C 1
ATOM 765 O O . PRO A 1 100 ? -7.517 18.830 5.471 1.00 90.94 100 PRO A O 1
ATOM 768 N N . ALA A 1 101 ? -5.555 19.821 5.943 1.00 87.94 101 ALA A N 1
ATOM 769 C CA . ALA A 1 101 ? -4.994 18.682 6.673 1.00 87.94 101 ALA A CA 1
ATOM 770 C C . ALA A 1 101 ? -5.965 18.110 7.726 1.00 87.94 101 ALA A C 1
ATOM 772 O O . ALA A 1 101 ? -6.097 16.896 7.849 1.00 87.94 101 ALA A O 1
ATOM 773 N N . ALA A 1 102 ? -6.719 18.968 8.421 1.00 86.44 102 ALA A N 1
ATOM 774 C CA . ALA A 1 102 ? -7.728 18.546 9.393 1.00 86.44 102 ALA A CA 1
ATOM 775 C C . ALA A 1 102 ? -8.854 17.688 8.779 1.00 86.44 102 ALA A C 1
ATOM 777 O O . ALA A 1 102 ? -9.310 16.734 9.407 1.00 86.44 102 ALA A O 1
ATOM 778 N N . ALA A 1 103 ? -9.303 17.998 7.560 1.00 83.81 103 ALA A N 1
ATOM 779 C CA . ALA A 1 103 ? -10.332 17.219 6.871 1.00 83.81 103 ALA A CA 1
ATOM 780 C C . ALA A 1 103 ? -9.791 15.855 6.416 1.00 83.81 103 ALA A C 1
ATOM 782 O O . ALA A 1 103 ? -10.459 14.839 6.605 1.00 83.81 103 ALA A O 1
ATOM 783 N N . ARG A 1 104 ? -8.548 15.816 5.924 1.00 85.44 104 ARG A N 1
ATOM 784 C CA . ARG A 1 104 ? -7.858 14.570 5.551 1.00 85.44 104 ARG A CA 1
ATOM 785 C C . ARG A 1 104 ? -7.630 13.662 6.767 1.00 85.44 104 ARG A C 1
ATOM 787 O O . ARG A 1 104 ? -7.898 12.467 6.706 1.00 85.44 104 ARG A O 1
ATOM 794 N N . ILE A 1 105 ? -7.253 14.231 7.918 1.00 87.19 105 ILE A N 1
ATOM 795 C CA . ILE A 1 105 ? -7.149 13.485 9.187 1.00 87.19 105 ILE A CA 1
ATOM 796 C C . ILE A 1 105 ? -8.503 12.871 9.574 1.00 87.19 105 ILE A C 1
ATOM 798 O O . ILE A 1 105 ? -8.554 11.696 9.933 1.00 87.19 105 ILE A O 1
ATOM 802 N N . LYS A 1 106 ? -9.610 13.623 9.465 1.00 85.75 106 LYS A N 1
ATOM 803 C CA . LYS A 1 106 ? -10.958 13.094 9.752 1.00 85.75 106 LYS A CA 1
ATOM 804 C C . LYS A 1 106 ? -11.316 11.904 8.860 1.00 85.75 106 LYS A C 1
ATOM 806 O O . LYS A 1 106 ? -11.840 10.916 9.365 1.00 85.75 106 LYS A O 1
ATOM 811 N N . GLN A 1 107 ? -11.001 11.966 7.566 1.00 83.75 107 GLN A N 1
ATOM 812 C CA . GLN A 1 107 ? -11.220 10.841 6.650 1.00 83.75 107 GLN A CA 1
ATOM 813 C C . GLN A 1 107 ? -10.440 9.593 7.087 1.00 83.75 107 GLN A C 1
ATOM 815 O O . GLN A 1 107 ? -11.011 8.506 7.133 1.00 83.75 107 GLN A O 1
ATOM 820 N N . CYS A 1 108 ? -9.174 9.742 7.492 1.00 84.88 108 CYS A N 1
ATOM 821 C CA . CYS A 1 108 ? -8.382 8.629 8.022 1.00 84.88 108 CYS A CA 1
ATOM 822 C C . CYS A 1 108 ? -8.992 8.023 9.293 1.00 84.88 108 CYS A C 1
ATOM 824 O O . CYS A 1 108 ? -8.985 6.802 9.452 1.00 84.88 108 CYS A O 1
ATOM 826 N N . VAL A 1 109 ? -9.540 8.852 10.188 1.00 86.38 109 VAL A N 1
ATOM 827 C CA . VAL A 1 109 ? -10.226 8.378 11.402 1.00 86.38 109 VAL A CA 1
ATOM 828 C C . VAL A 1 109 ? -11.459 7.550 11.039 1.00 86.38 109 VAL A C 1
ATOM 830 O O . VAL A 1 109 ? -11.613 6.447 11.560 1.00 86.38 109 VAL A O 1
ATOM 833 N N . PHE A 1 110 ? -12.296 8.019 10.109 1.00 84.69 110 PHE A N 1
ATOM 834 C CA . PHE A 1 110 ? -13.461 7.250 9.658 1.00 84.69 110 PHE A CA 1
ATOM 835 C C . PHE A 1 110 ? -13.063 5.943 8.978 1.00 84.69 110 PHE A C 1
ATOM 837 O O . PHE A 1 110 ? -13.614 4.896 9.303 1.00 84.69 110 PHE A O 1
ATOM 844 N N . ARG A 1 111 ? -12.039 5.967 8.119 1.00 85.94 111 ARG A N 1
ATOM 845 C CA . ARG A 1 111 ? -11.541 4.747 7.478 1.00 85.94 111 ARG A CA 1
ATOM 846 C C . ARG A 1 111 ? -10.984 3.743 8.488 1.00 85.94 111 ARG A C 1
ATOM 848 O O . ARG A 1 111 ? -11.178 2.543 8.337 1.00 85.94 111 ARG A O 1
ATOM 855 N N . THR A 1 112 ? -10.301 4.232 9.521 1.00 87.25 112 THR A N 1
ATOM 856 C CA . THR A 1 112 ? -9.816 3.387 10.620 1.00 87.25 112 THR A CA 1
ATOM 857 C C . THR A 1 112 ? -10.988 2.755 11.362 1.00 87.25 112 THR A C 1
ATOM 859 O O . THR A 1 112 ? -10.949 1.565 11.644 1.00 87.25 112 THR A O 1
ATOM 862 N N . HIS A 1 113 ? -12.046 3.521 11.636 1.00 84.94 113 HIS A N 1
ATOM 863 C CA . HIS A 1 113 ? -13.250 2.999 12.277 1.00 84.94 113 HIS A CA 1
ATOM 864 C C . H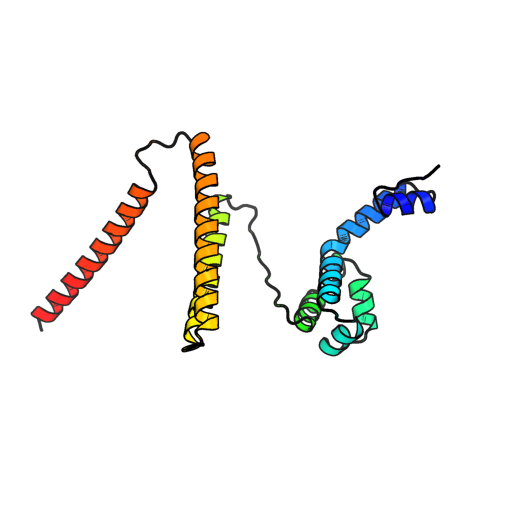IS A 1 113 ? -13.911 1.880 11.459 1.00 84.94 113 HIS A C 1
ATOM 866 O O . HIS A 1 113 ? -14.215 0.840 12.030 1.00 84.94 113 HIS A O 1
ATOM 872 N N . GLU A 1 114 ? -14.056 2.042 10.141 1.00 86.56 114 GLU A N 1
ATOM 873 C CA . GLU A 1 114 ? -14.596 0.992 9.259 1.00 86.56 114 GLU A CA 1
ATOM 874 C C . GLU A 1 114 ? -13.786 -0.311 9.344 1.00 86.56 114 GLU A C 1
ATOM 876 O O . GLU A 1 114 ? -14.353 -1.385 9.514 1.00 86.56 114 GLU A O 1
ATOM 881 N N . LEU A 1 115 ? -12.452 -0.222 9.303 1.00 87.44 115 LEU A N 1
ATOM 882 C CA . LEU A 1 115 ? -11.577 -1.396 9.419 1.00 87.44 115 LEU A CA 1
ATOM 883 C C . LEU A 1 115 ? -11.668 -2.073 10.795 1.00 87.44 115 LEU A C 1
ATOM 885 O O . LEU A 1 115 ? -11.482 -3.283 10.910 1.00 87.44 115 LEU A O 1
ATOM 889 N N . LEU A 1 116 ? -11.930 -1.300 11.850 1.00 86.38 116 LEU A N 1
ATOM 890 C CA . LEU A 1 116 ? -12.154 -1.846 13.187 1.00 86.38 116 LEU A CA 1
ATOM 891 C C . LEU A 1 116 ? -13.511 -2.559 13.285 1.00 86.38 116 LEU A C 1
ATOM 893 O O . LEU A 1 116 ? -13.595 -3.589 13.947 1.00 86.38 116 LEU A O 1
ATOM 897 N N . GLU A 1 117 ? -14.550 -2.076 12.599 1.00 87.50 117 GLU A N 1
ATOM 898 C CA . GLU A 1 117 ? -15.835 -2.785 12.501 1.00 87.50 117 GLU A CA 1
ATOM 899 C C . GLU A 1 117 ? -15.696 -4.117 11.744 1.00 87.50 117 GLU A C 1
ATOM 901 O O . GLU A 1 117 ? -16.253 -5.125 12.184 1.00 87.50 117 GLU A O 1
ATOM 906 N N . ASP A 1 118 ? -14.880 -4.173 10.684 1.00 85.50 118 ASP A N 1
ATOM 907 C CA . ASP A 1 118 ? -14.552 -5.438 10.003 1.00 85.50 118 ASP A CA 1
ATOM 908 C C . ASP A 1 118 ? -13.889 -6.441 10.969 1.00 85.50 118 ASP A C 1
ATOM 910 O O . ASP A 1 118 ? -14.179 -7.640 10.939 1.00 85.50 118 ASP A O 1
ATOM 914 N N . LEU A 1 119 ? -13.034 -5.960 11.880 1.00 84.06 119 LEU A N 1
ATOM 915 C CA . LEU A 1 119 ? -12.396 -6.794 12.902 1.00 84.06 119 LEU A CA 1
ATOM 916 C C . LEU A 1 119 ? -13.399 -7.308 13.946 1.00 84.06 119 LEU A C 1
ATOM 918 O O . LEU A 1 119 ? -13.303 -8.456 14.378 1.00 84.06 119 LEU A O 1
ATOM 922 N N . VAL A 1 120 ? -14.380 -6.484 14.330 1.00 83.75 120 VAL A N 1
ATOM 923 C CA . VAL A 1 120 ? -15.493 -6.905 15.198 1.00 83.75 120 VAL A CA 1
ATOM 924 C C . VAL A 1 120 ? -16.318 -7.993 14.518 1.00 83.75 120 VAL A C 1
ATOM 926 O O . VAL A 1 120 ? -16.706 -8.965 15.167 1.00 83.75 120 VAL A O 1
ATOM 929 N N . GLN A 1 121 ? -16.579 -7.853 13.220 1.00 85.06 121 GLN A N 1
ATOM 930 C CA . GLN A 1 121 ? -17.309 -8.858 12.460 1.00 85.06 121 GLN A CA 1
ATOM 931 C C . GLN A 1 121 ? -16.533 -10.180 12.393 1.00 85.06 121 GLN A C 1
ATOM 933 O O . GLN A 1 121 ? -17.107 -11.229 12.679 1.00 85.06 121 GLN A O 1
ATOM 938 N N . LEU A 1 122 ? -15.221 -10.127 12.145 1.00 83.25 122 LEU A N 1
ATOM 939 C CA . LEU A 1 122 ? -14.357 -11.307 12.183 1.00 83.25 122 LEU A CA 1
ATOM 940 C C . LEU A 1 122 ? -14.384 -11.991 13.559 1.00 83.25 122 LEU A C 1
ATOM 942 O O . LEU A 1 122 ? -14.512 -13.208 13.640 1.00 83.25 122 LEU A O 1
ATOM 946 N N . ALA A 1 123 ? -14.317 -11.217 14.646 1.00 81.12 123 ALA A N 1
ATOM 947 C CA . ALA A 1 123 ? -14.376 -11.760 16.003 1.00 81.12 123 ALA A CA 1
ATOM 948 C C . ALA A 1 123 ? -15.690 -12.514 16.279 1.00 81.12 123 ALA A C 1
ATOM 950 O O . ALA A 1 123 ? -15.684 -13.521 16.981 1.00 81.12 123 ALA A O 1
ATOM 951 N N . ARG A 1 124 ? -16.816 -12.054 15.714 1.00 83.38 124 ARG A N 1
ATOM 952 C CA . ARG A 1 124 ? -18.127 -12.716 15.856 1.00 83.38 124 ARG A CA 1
ATOM 953 C C . ARG A 1 124 ? -18.224 -14.028 15.084 1.00 83.38 124 ARG A C 1
ATOM 955 O O . ARG A 1 124 ? -18.949 -14.920 15.506 1.00 83.38 124 ARG A O 1
ATOM 962 N N . GLU A 1 125 ? -17.540 -14.135 13.951 1.00 83.62 125 GLU A N 1
ATOM 963 C CA . GLU A 1 125 ? -17.560 -15.334 13.100 1.00 83.62 125 GLU A CA 1
ATOM 964 C C . GLU A 1 125 ? -16.719 -16.482 13.670 1.00 83.62 125 GLU A C 1
ATOM 966 O O . GLU A 1 125 ? -16.903 -17.638 13.295 1.00 83.62 125 GLU A O 1
ATOM 971 N N . VAL A 1 126 ? -15.813 -16.162 14.590 1.00 76.38 126 VAL A N 1
ATOM 972 C CA . VAL A 1 126 ? -14.770 -17.050 15.111 1.00 76.38 126 VAL A CA 1
ATOM 973 C C . VAL A 1 126 ? -15.101 -17.555 16.533 1.00 76.38 126 VAL A C 1
ATOM 975 O O . VAL A 1 126 ? -14.225 -17.974 17.285 1.00 76.38 126 VAL A O 1
ATOM 978 N N . ASP A 1 127 ? -16.385 -17.530 16.913 1.00 65.06 127 ASP A N 1
ATOM 979 C CA . ASP A 1 127 ? -16.861 -17.858 18.266 1.00 65.06 127 ASP A CA 1
ATOM 980 C C . ASP A 1 127 ? -16.224 -19.150 18.827 1.00 65.06 127 ASP A C 1
ATOM 982 O O . ASP A 1 127 ? -16.378 -20.241 18.271 1.00 65.06 127 ASP A O 1
ATOM 986 N N . GLY A 1 128 ? -15.472 -19.007 19.925 1.00 65.81 128 GLY A N 1
ATOM 987 C CA . GLY A 1 128 ? -14.781 -20.097 20.624 1.00 65.81 128 GLY A CA 1
ATOM 988 C C . GLY A 1 128 ? -13.288 -20.286 20.314 1.00 65.81 128 GLY A C 1
ATOM 989 O O . GLY A 1 128 ? -12.639 -21.044 21.036 1.00 65.81 128 GLY A O 1
ATOM 990 N N . ASP A 1 129 ? -12.707 -19.604 19.318 1.00 81.00 129 ASP A N 1
ATOM 991 C CA . ASP A 1 129 ? -11.253 -19.641 19.087 1.00 81.00 129 ASP A CA 1
ATOM 992 C C . ASP A 1 129 ? -10.531 -18.608 19.968 1.00 81.00 129 ASP A C 1
ATOM 994 O O . ASP A 1 129 ? -10.467 -17.400 19.689 1.00 81.00 129 ASP A O 1
ATOM 998 N N . THR A 1 130 ? -9.975 -19.103 21.070 1.00 81.44 130 THR A N 1
ATOM 999 C CA . THR A 1 130 ? -9.234 -18.292 22.037 1.00 81.44 130 THR A CA 1
ATOM 1000 C C . THR A 1 130 ? -7.956 -17.700 21.447 1.00 81.44 130 THR A C 1
ATOM 1002 O O . THR A 1 130 ? -7.578 -16.599 21.829 1.00 81.44 130 THR A O 1
ATOM 1005 N N . GLU A 1 131 ? -7.311 -18.365 20.481 1.00 85.69 131 GLU A N 1
ATOM 1006 C CA . GLU A 1 131 ? -6.073 -17.869 19.868 1.00 85.69 131 GLU A CA 1
ATOM 1007 C C . GLU A 1 131 ? -6.343 -16.632 19.002 1.00 85.69 131 GLU A C 1
ATOM 1009 O O . GLU A 1 131 ? -5.608 -15.642 19.063 1.00 85.69 131 GLU A O 1
ATOM 1014 N N . ILE A 1 132 ? -7.412 -16.665 18.202 1.00 81.31 132 ILE A N 1
ATOM 1015 C CA . ILE A 1 132 ? -7.808 -15.514 17.381 1.00 81.31 132 ILE A CA 1
ATOM 1016 C C . ILE A 1 132 ? -8.293 -14.368 18.272 1.00 81.31 132 ILE A C 1
ATOM 1018 O O . ILE A 1 132 ? -7.911 -13.216 18.051 1.00 81.31 132 ILE A O 1
ATOM 1022 N N . THR A 1 133 ? -9.061 -14.680 19.316 1.00 80.00 133 THR A N 1
ATOM 1023 C CA . THR A 1 133 ? -9.527 -13.688 20.296 1.00 80.00 133 THR A CA 1
ATOM 1024 C C . THR A 1 133 ? -8.358 -12.967 20.972 1.00 80.00 133 THR A C 1
ATOM 1026 O O . THR A 1 133 ? -8.327 -11.734 20.993 1.00 80.00 133 THR A O 1
ATOM 1029 N N . ASP A 1 134 ? -7.353 -13.707 21.447 1.00 84.81 134 ASP A N 1
ATOM 1030 C CA . ASP A 1 134 ? -6.170 -13.139 22.100 1.00 84.81 134 ASP A CA 1
ATOM 1031 C C . ASP A 1 134 ? -5.353 -12.256 21.146 1.00 84.81 134 ASP A C 1
ATOM 1033 O O . ASP A 1 134 ? -4.919 -11.163 21.521 1.00 84.81 134 ASP A O 1
ATOM 1037 N N . LYS A 1 135 ? -5.204 -12.672 19.881 1.00 87.25 135 LYS A N 1
ATOM 1038 C CA . LYS A 1 135 ? -4.525 -11.876 18.844 1.00 87.25 135 LYS A CA 1
ATOM 1039 C C . LYS A 1 135 ? -5.249 -10.565 18.545 1.00 87.25 135 LYS A C 1
ATOM 1041 O O . LYS A 1 135 ? -4.594 -9.532 18.406 1.00 87.25 135 LYS A O 1
ATOM 1046 N N . ILE A 1 136 ? -6.582 -10.584 18.467 1.00 84.19 136 ILE A N 1
ATOM 1047 C CA . ILE A 1 136 ? -7.394 -9.370 18.287 1.00 84.19 136 ILE A CA 1
ATOM 1048 C C . ILE A 1 136 ? -7.200 -8.428 19.478 1.00 84.19 136 ILE A C 1
ATOM 1050 O O . ILE A 1 136 ? -7.031 -7.222 19.290 1.00 84.19 136 ILE A O 1
ATOM 1054 N N . HIS A 1 137 ? -7.171 -8.972 20.695 1.00 82.56 137 HIS A N 1
ATOM 1055 C CA . HIS A 1 137 ? -7.004 -8.190 21.915 1.00 82.56 137 HIS A CA 1
ATOM 1056 C C . HIS A 1 137 ? -5.616 -7.541 22.004 1.00 82.56 137 HIS A C 1
ATOM 1058 O O . HIS A 1 137 ? -5.511 -6.341 22.275 1.00 82.56 137 HIS A O 1
ATOM 1064 N N . GLN A 1 138 ? -4.558 -8.303 21.707 1.00 87.62 138 GLN A N 1
ATOM 1065 C CA . GLN A 1 138 ? -3.191 -7.787 21.642 1.00 87.62 138 GLN A CA 1
ATOM 1066 C C . GLN A 1 138 ? -3.070 -6.674 20.594 1.00 87.62 138 GLN A C 1
ATOM 1068 O O . GLN A 1 138 ? -2.569 -5.591 20.901 1.00 87.62 138 GLN A O 1
ATOM 1073 N N . PHE A 1 139 ? -3.583 -6.911 19.384 1.00 88.31 139 PHE A N 1
ATOM 1074 C CA . PHE A 1 139 ? -3.589 -5.917 18.314 1.00 88.31 139 PHE A CA 1
ATOM 1075 C C . PHE A 1 139 ? -4.287 -4.620 18.743 1.00 88.31 139 PHE A C 1
ATOM 1077 O O . PHE A 1 139 ? -3.732 -3.534 18.571 1.00 88.31 139 PHE A O 1
ATOM 1084 N N . TYR A 1 140 ? -5.476 -4.715 19.349 1.00 82.88 140 TYR A N 1
ATOM 1085 C CA . TYR A 1 140 ? -6.215 -3.546 19.827 1.00 82.88 140 TYR A CA 1
ATOM 1086 C C . TYR A 1 140 ? -5.420 -2.740 20.858 1.00 82.88 140 TYR A C 1
ATOM 1088 O O . TYR A 1 140 ? -5.368 -1.511 20.768 1.00 82.88 140 TYR A O 1
ATOM 1096 N N . GLY A 1 141 ? -4.784 -3.421 21.817 1.00 79.94 141 GLY A N 1
ATOM 1097 C CA . GLY A 1 141 ? -3.948 -2.783 22.833 1.00 79.94 141 GLY A CA 1
ATOM 1098 C C . GLY A 1 141 ? -2.764 -2.031 22.222 1.00 79.94 141 GLY A C 1
ATOM 1099 O O . GLY A 1 141 ? -2.540 -0.862 22.542 1.00 79.94 141 GLY A O 1
ATOM 1100 N N . GLU A 1 142 ? -2.046 -2.667 21.295 1.00 88.25 142 GLU A N 1
ATOM 1101 C CA . GLU A 1 142 ? -0.905 -2.063 20.599 1.00 88.25 142 GLU A CA 1
ATOM 1102 C C . GLU A 1 142 ? -1.319 -0.853 19.753 1.00 88.25 142 GLU A C 1
ATOM 1104 O O . GLU A 1 142 ? -0.688 0.206 19.811 1.00 88.25 142 GLU A O 1
ATOM 1109 N N . VAL A 1 143 ? -2.399 -0.979 18.980 1.00 87.00 143 VAL A N 1
ATOM 1110 C CA . VAL A 1 143 ? -2.899 0.095 18.114 1.00 87.00 143 VAL A CA 1
ATOM 1111 C C . VAL A 1 143 ? -3.381 1.283 18.939 1.00 87.00 143 VAL A C 1
ATOM 1113 O O . VAL A 1 143 ? -2.998 2.417 18.647 1.00 87.00 143 VAL A O 1
ATOM 1116 N N . LEU A 1 144 ? -4.162 1.047 19.997 1.00 81.88 144 LEU A N 1
ATOM 1117 C CA . LEU A 1 144 ? -4.658 2.110 20.870 1.00 81.88 144 LEU A CA 1
ATOM 1118 C C . LEU A 1 144 ? -3.510 2.849 21.565 1.00 81.88 144 LEU A C 1
ATOM 1120 O O . LEU A 1 144 ? -3.500 4.081 21.593 1.00 81.88 144 LEU A O 1
ATOM 1124 N N . PHE A 1 145 ? -2.527 2.108 22.082 1.00 81.88 145 PHE A N 1
ATOM 1125 C CA . PHE A 1 145 ? -1.340 2.693 22.698 1.00 81.88 145 PHE A CA 1
ATOM 1126 C C . PHE A 1 145 ? -0.576 3.576 21.704 1.00 81.88 145 PHE A C 1
ATOM 1128 O O . PHE A 1 145 ? -0.272 4.734 21.999 1.00 81.88 145 PHE A O 1
ATOM 1135 N N . ASN A 1 146 ? -0.326 3.067 20.496 1.00 87.50 146 ASN A N 1
ATOM 1136 C CA . ASN A 1 146 ? 0.366 3.817 19.451 1.00 87.50 146 ASN A CA 1
ATOM 1137 C C . ASN A 1 146 ? -0.403 5.075 19.035 1.00 87.50 146 ASN A C 1
ATOM 1139 O O . ASN A 1 146 ? 0.206 6.139 18.895 1.00 87.50 146 ASN A O 1
ATOM 1143 N N . PHE A 1 147 ? -1.729 4.986 18.888 1.00 86.62 147 PHE A N 1
ATOM 1144 C CA . PHE A 1 147 ? -2.563 6.154 18.624 1.00 86.62 147 PHE A CA 1
ATOM 1145 C C . PHE A 1 147 ? -2.432 7.189 19.737 1.00 86.62 147 PHE A C 1
ATOM 1147 O O . PHE A 1 147 ? -2.134 8.343 19.440 1.00 86.62 147 PHE A O 1
ATOM 1154 N N . ALA A 1 148 ? -2.583 6.790 21.001 1.00 83.88 148 ALA A N 1
ATOM 1155 C CA . ALA A 1 148 ? -2.515 7.704 22.136 1.00 83.88 148 ALA A CA 1
ATOM 1156 C C . ALA A 1 148 ? -1.159 8.424 22.225 1.00 83.88 148 ALA A C 1
ATOM 1158 O O . ALA A 1 148 ? -1.120 9.648 22.349 1.00 83.88 148 ALA A O 1
ATOM 1159 N N . ILE A 1 149 ? -0.048 7.691 22.094 1.00 88.31 149 ILE A N 1
ATOM 1160 C CA . ILE A 1 149 ? 1.302 8.270 22.150 1.00 88.31 149 ILE A CA 1
ATOM 1161 C C . ILE A 1 149 ? 1.539 9.242 20.992 1.00 88.31 149 ILE A C 1
ATOM 1163 O O . ILE A 1 149 ? 2.026 10.355 21.204 1.00 88.31 149 ILE A O 1
ATOM 1167 N N . LYS A 1 150 ? 1.192 8.852 19.759 1.00 88.12 150 LYS A N 1
ATOM 1168 C CA . LYS A 1 150 ? 1.425 9.701 18.585 1.00 88.12 150 LYS A CA 1
ATOM 1169 C C . LYS A 1 150 ? 0.532 10.936 18.602 1.00 88.12 150 LYS A C 1
ATOM 1171 O O . LYS A 1 150 ? 1.061 12.037 18.463 1.00 88.12 150 LYS A O 1
ATOM 1176 N N . PHE A 1 151 ? -0.766 10.781 18.869 1.00 86.19 151 PHE A N 1
ATOM 1177 C CA . PHE A 1 151 ? -1.679 11.918 18.999 1.00 86.19 151 PHE A CA 1
ATOM 1178 C C . PHE A 1 151 ? -1.276 12.851 20.139 1.00 86.19 151 PHE A C 1
ATOM 1180 O O . PHE A 1 151 ? -1.253 14.058 19.927 1.00 86.19 151 PHE A O 1
ATOM 1187 N N . GLY A 1 152 ? -0.901 12.317 21.306 1.00 81.81 152 GLY A N 1
ATOM 1188 C CA . GLY A 1 152 ? -0.421 13.123 22.430 1.00 81.81 152 GLY A CA 1
ATOM 1189 C C . GLY A 1 152 ? 0.818 13.940 22.062 1.00 81.81 152 GLY A C 1
ATOM 1190 O O . GLY A 1 152 ? 0.850 15.146 22.283 1.00 81.81 152 GLY A O 1
ATOM 1191 N N . SER A 1 153 ? 1.802 13.318 21.403 1.00 85.56 153 SER A N 1
ATOM 1192 C CA . SER A 1 153 ? 3.010 14.025 20.954 1.00 85.56 153 SER A CA 1
ATOM 1193 C C . SER A 1 153 ? 2.710 15.143 19.948 1.00 85.56 153 SER A C 1
ATOM 1195 O O . SER A 1 153 ? 3.265 16.235 20.058 1.00 85.56 153 SER A O 1
ATOM 1197 N N . SER A 1 154 ? 1.797 14.906 19.000 1.00 86.25 154 SER A N 1
ATOM 1198 C CA . SER A 1 154 ? 1.364 15.925 18.042 1.00 86.25 154 SER A CA 1
ATOM 1199 C C . SER A 1 154 ? 0.549 17.029 18.711 1.00 86.25 154 SER A C 1
ATOM 1201 O O . SER A 1 154 ? 0.692 18.189 18.339 1.00 86.25 154 SER A O 1
ATOM 1203 N N . TYR A 1 155 ? -0.275 16.696 19.706 1.00 84.06 155 TYR A N 1
ATOM 1204 C CA . TYR A 1 155 ? -1.047 17.668 20.473 1.00 84.06 155 TYR A CA 1
ATOM 1205 C C . TYR A 1 155 ? -0.139 18.616 21.259 1.00 84.06 155 TYR A C 1
ATOM 1207 O O . TYR A 1 155 ? -0.316 19.824 21.158 1.00 84.06 155 TYR A O 1
ATOM 1215 N N . GLU A 1 156 ? 0.873 18.105 21.965 1.00 83.44 156 GLU A N 1
ATOM 1216 C CA . GLU A 1 156 ? 1.831 18.951 22.694 1.00 83.44 156 GLU A CA 1
ATOM 1217 C C . GLU A 1 156 ? 2.633 19.861 21.751 1.00 83.44 156 GLU A C 1
ATOM 1219 O O . GLU A 1 156 ? 2.845 21.039 22.041 1.00 83.44 156 GLU A O 1
ATOM 1224 N N . GLN A 1 157 ? 3.028 19.352 20.579 1.00 85.81 157 GLN A N 1
ATOM 1225 C CA . GLN A 1 157 ? 3.673 20.171 19.546 1.00 85.81 157 GLN A CA 1
ATOM 1226 C C . GLN A 1 157 ? 2.735 21.241 18.979 1.00 85.81 157 GLN A C 1
ATOM 1228 O O . GLN A 1 157 ? 3.161 22.364 18.738 1.00 85.81 157 GLN A O 1
ATOM 1233 N N . LEU A 1 158 ? 1.457 20.925 18.770 1.00 84.50 158 LEU A N 1
ATOM 1234 C CA . LEU A 1 158 ? 0.478 21.909 18.312 1.00 84.50 158 LEU A CA 1
ATOM 1235 C C . LEU A 1 158 ? 0.198 22.953 19.392 1.00 84.50 158 LEU A C 1
ATOM 1237 O O . LEU A 1 158 ? 0.141 24.135 19.080 1.00 84.50 158 LEU A O 1
ATOM 1241 N N . LYS A 1 159 ? 0.083 22.543 20.656 1.00 83.06 159 LYS A N 1
ATOM 1242 C CA . LYS A 1 159 ? -0.134 23.427 21.806 1.00 83.06 159 LYS A CA 1
ATOM 1243 C C . LYS A 1 159 ? 1.048 24.366 22.055 1.00 83.06 159 LYS A C 1
ATOM 1245 O O . LYS A 1 159 ? 0.845 25.482 22.511 1.00 83.06 159 LYS A O 1
ATOM 1250 N N . SER A 1 160 ? 2.280 23.954 21.756 1.00 81.69 160 SER A N 1
ATOM 1251 C CA . SER A 1 160 ? 3.440 24.848 21.889 1.00 81.69 160 SER A CA 1
ATOM 1252 C C . SER A 1 160 ? 3.471 25.954 20.827 1.00 81.69 160 SER A C 1
ATOM 1254 O O . SER A 1 160 ? 4.080 26.998 21.048 1.00 81.69 160 SER A O 1
ATOM 1256 N N . VAL A 1 161 ? 2.793 25.744 19.694 1.00 84.88 161 VAL A N 1
ATOM 1257 C CA . VAL A 1 161 ? 2.705 26.703 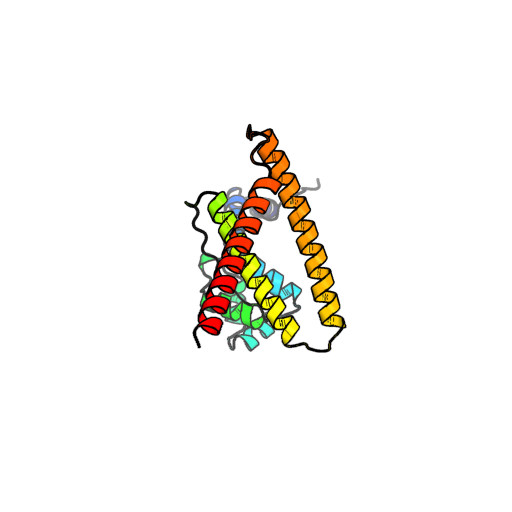18.581 1.00 84.88 161 VAL A CA 1
ATOM 1258 C C . VAL A 1 161 ? 1.410 27.520 18.632 1.00 84.88 161 VAL A C 1
ATOM 1260 O O . VAL A 1 161 ? 1.396 28.693 18.264 1.00 84.88 161 VAL A O 1
ATOM 1263 N N . LEU A 1 162 ? 0.314 26.914 19.083 1.00 78.31 162 LEU A N 1
ATOM 1264 C CA . LEU A 1 162 ? -0.997 27.536 19.201 1.00 78.31 162 LEU A CA 1
ATOM 1265 C C . LEU A 1 162 ? -1.184 28.025 20.639 1.00 78.31 162 LEU A C 1
ATOM 1267 O O . LEU A 1 162 ? -1.150 27.226 21.568 1.00 78.31 162 LEU A O 1
ATOM 1271 N N . ALA A 1 163 ? -1.439 29.319 20.836 1.00 68.75 163 ALA A N 1
ATOM 1272 C CA . ALA A 1 163 ? -1.837 29.864 22.136 1.00 68.75 163 ALA A CA 1
ATOM 1273 C C . ALA A 1 163 ? -3.265 29.402 22.492 1.00 68.75 163 ALA A C 1
ATOM 1275 O O . ALA A 1 163 ? -4.214 30.180 22.427 1.00 68.75 163 ALA A O 1
ATOM 1276 N N . ILE A 1 164 ? -3.430 28.112 22.794 1.00 61.34 164 ILE A N 1
ATOM 1277 C CA . ILE A 1 164 ? -4.708 27.510 23.176 1.00 61.34 164 ILE A CA 1
ATOM 1278 C C . ILE A 1 164 ? -4.987 27.917 24.632 1.00 61.34 164 ILE A C 1
ATOM 1280 O O . ILE A 1 164 ? -4.197 27.554 25.510 1.00 61.34 164 ILE A O 1
ATOM 1284 N N . PRO A 1 165 ? -6.072 28.663 24.919 1.00 57.84 165 PRO A N 1
ATOM 1285 C CA . PRO A 1 165 ? -6.469 28.974 26.288 1.00 57.84 165 PRO A CA 1
ATOM 1286 C C . PRO A 1 165 ? -6.727 27.677 27.069 1.00 57.84 165 PRO A C 1
ATOM 1288 O O . PRO A 1 165 ? -7.369 26.761 26.559 1.00 57.84 165 PRO A O 1
ATOM 1291 N N . GLU A 1 166 ? -6.273 27.597 28.323 1.00 57.22 166 GLU A N 1
ATOM 1292 C CA . GLU A 1 166 ? -6.417 26.398 29.174 1.00 57.22 166 GLU A CA 1
ATOM 1293 C C . GLU A 1 166 ? -7.876 25.938 29.390 1.00 57.22 166 GLU A C 1
ATOM 1295 O O . GLU A 1 166 ? -8.108 24.812 29.832 1.00 57.22 166 GLU A O 1
ATOM 1300 N N . SER A 1 167 ? -8.870 26.765 29.044 1.00 52.62 167 SER A N 1
ATOM 1301 C CA . SER A 1 167 ? -10.297 26.463 29.205 1.00 52.62 167 SER A CA 1
ATOM 1302 C C . SER A 1 167 ? -10.882 25.488 28.175 1.00 52.62 167 SER A C 1
ATOM 1304 O O . SER A 1 167 ? -11.994 25.017 28.381 1.00 52.62 167 SER A O 1
ATOM 1306 N N . GLU A 1 168 ? -10.167 25.152 27.097 1.00 51.88 168 GLU A N 1
ATOM 1307 C CA . GLU A 1 168 ? -10.604 24.169 26.085 1.00 51.88 168 GLU A CA 1
ATOM 1308 C C . GLU A 1 168 ? -9.729 22.909 26.107 1.00 51.88 168 GLU A C 1
ATOM 1310 O O . GLU A 1 168 ? -9.249 22.407 25.090 1.00 51.88 168 GLU A O 1
ATOM 1315 N N . THR A 1 169 ? -9.476 22.374 27.299 1.00 58.03 169 THR A N 1
ATOM 1316 C CA . THR A 1 169 ? -8.829 21.065 27.414 1.00 58.03 169 THR A CA 1
ATOM 1317 C C . THR A 1 169 ? -9.753 19.966 26.886 1.00 58.03 169 THR A C 1
ATOM 1319 O O . THR A 1 169 ? -10.968 20.000 27.075 1.00 58.03 169 THR A O 1
ATOM 1322 N N . LEU A 1 170 ? -9.173 18.940 26.249 1.00 54.41 170 LEU A N 1
ATOM 1323 C CA . LEU A 1 170 ? -9.888 17.763 25.727 1.00 54.41 170 LEU A CA 1
ATOM 1324 C C . LEU A 1 170 ? -10.869 17.154 26.748 1.00 54.41 170 LEU A C 1
ATOM 1326 O O . LEU A 1 170 ? -11.932 16.673 26.370 1.00 54.41 170 LEU A O 1
ATOM 1330 N N . GLN A 1 171 ? -10.551 17.225 28.044 1.00 54.62 171 GLN A N 1
ATOM 1331 C CA . GLN A 1 171 ? -11.426 16.783 29.133 1.00 54.62 171 GLN A CA 1
ATOM 1332 C C . GLN A 1 171 ? -12.769 17.531 29.177 1.00 54.62 171 GLN A C 1
ATOM 1334 O O . GLN A 1 171 ? -13.792 16.890 29.396 1.00 54.62 171 GLN A O 1
ATOM 1339 N N . ALA A 1 172 ? -12.790 18.842 28.918 1.00 54.97 172 ALA A N 1
ATOM 1340 C CA . ALA A 1 172 ? -14.021 19.632 28.865 1.00 54.97 172 ALA A CA 1
ATOM 1341 C C . ALA A 1 172 ? -14.867 19.284 27.626 1.00 54.97 172 ALA A C 1
ATOM 1343 O O . ALA A 1 172 ? -16.073 19.084 27.740 1.00 54.97 172 ALA A O 1
ATOM 1344 N N . LEU A 1 173 ? -14.228 19.101 26.464 1.00 54.97 173 LEU A N 1
ATOM 1345 C CA . LEU A 1 173 ? -14.897 18.718 25.211 1.00 54.97 173 LEU A CA 1
ATOM 1346 C C . LEU A 1 173 ? -15.526 17.314 25.275 1.00 54.97 173 LEU A C 1
ATOM 1348 O O . LEU A 1 173 ? -16.628 17.102 24.769 1.00 54.97 173 LEU A O 1
ATOM 1352 N N . PHE A 1 174 ? -14.855 16.348 25.915 1.00 54.03 174 PHE A N 1
ATOM 1353 C CA . PHE A 1 174 ? -15.411 15.003 26.115 1.00 54.03 174 PHE A CA 1
ATOM 1354 C C . PHE A 1 174 ? -16.467 14.946 27.227 1.00 54.03 174 PHE A C 1
ATOM 1356 O O . PHE A 1 174 ? -17.372 14.112 27.147 1.00 54.03 174 PHE A O 1
ATOM 1363 N N . ALA A 1 175 ? -16.384 15.810 28.244 1.00 57.47 175 ALA A N 1
ATOM 1364 C CA . ALA A 1 175 ? -17.405 15.910 29.286 1.00 57.47 175 ALA A CA 1
ATOM 1365 C C . ALA A 1 175 ? -18.741 16.421 28.719 1.00 57.47 175 ALA A C 1
ATOM 1367 O O . ALA A 1 175 ? -19.786 15.833 29.003 1.00 57.47 175 ALA A O 1
ATOM 1368 N N . ASP A 1 176 ? -18.703 17.429 27.844 1.00 54.84 176 ASP A N 1
ATOM 1369 C CA . ASP A 1 176 ? -19.907 18.028 27.252 1.00 54.84 176 ASP A CA 1
ATOM 1370 C C . ASP A 1 176 ? -20.643 17.064 26.293 1.00 54.84 176 ASP A C 1
ATOM 1372 O O . ASP A 1 176 ? -21.877 16.971 26.302 1.00 54.84 176 ASP A O 1
ATOM 1376 N N . ASP A 1 177 ? -19.910 16.259 25.507 1.00 53.00 177 ASP A N 1
ATOM 1377 C CA . ASP A 1 177 ? -20.505 15.235 24.625 1.00 53.00 177 ASP A CA 1
ATOM 1378 C C . ASP A 1 177 ? -21.094 14.052 25.427 1.00 53.00 177 ASP A C 1
ATOM 1380 O O . ASP A 1 177 ? -22.169 13.534 25.107 1.00 53.00 177 ASP A O 1
ATOM 1384 N N . GLN A 1 178 ? -20.449 13.647 26.527 1.00 55.47 178 GLN A N 1
ATOM 1385 C CA . GLN A 1 178 ? -20.964 12.608 27.431 1.00 55.47 178 GLN A CA 1
ATOM 1386 C C . GLN A 1 178 ? -22.252 13.055 28.141 1.00 55.47 178 GLN A C 1
ATOM 1388 O O . GLN A 1 178 ? -23.229 12.293 28.178 1.00 55.47 178 GLN A O 1
ATOM 1393 N N . GLU A 1 179 ? -22.299 14.290 28.652 1.00 60.88 179 GLU A N 1
ATOM 1394 C CA . GLU A 1 179 ? -23.497 14.852 29.285 1.00 60.88 179 GLU A CA 1
ATOM 1395 C C . GLU A 1 179 ? -24.648 15.022 28.288 1.00 60.88 179 GLU A C 1
ATOM 1397 O O . GLU A 1 179 ? -25.795 14.673 28.594 1.00 60.88 179 GLU A O 1
ATOM 1402 N N . SER A 1 180 ? -24.351 15.465 27.064 1.00 61.72 180 SER A N 1
ATOM 1403 C CA . SER A 1 180 ? -25.333 15.607 25.983 1.00 61.72 180 SER A CA 1
ATOM 1404 C C . SER A 1 180 ? -25.951 14.259 25.589 1.00 61.72 180 SER A C 1
ATOM 1406 O O . SER A 1 180 ? -27.176 14.122 25.478 1.00 61.72 180 SER A O 1
ATOM 1408 N N . ARG A 1 181 ? -25.128 13.210 25.463 1.00 59.78 181 ARG A N 1
ATOM 1409 C CA . ARG A 1 181 ? -25.596 11.841 25.179 1.00 59.78 181 ARG A CA 1
ATOM 1410 C C . ARG A 1 181 ? -26.398 11.247 26.338 1.00 59.78 181 ARG A C 1
ATOM 1412 O O . ARG A 1 181 ? -27.396 10.561 26.097 1.00 59.78 181 ARG A O 1
ATOM 1419 N N . GLN A 1 182 ? -26.017 11.509 27.590 1.00 65.38 182 GLN A N 1
ATOM 1420 C CA . GLN A 1 182 ? -26.776 11.058 28.763 1.00 65.38 182 GLN A CA 1
ATOM 1421 C C . GLN A 1 182 ? -28.111 11.794 28.916 1.00 65.38 182 GLN A C 1
ATOM 1423 O O . GLN A 1 182 ? -29.115 11.149 29.231 1.00 65.38 182 GLN A O 1
ATOM 1428 N N . ARG A 1 183 ? -28.167 13.102 28.635 1.00 68.50 183 ARG A N 1
ATOM 1429 C CA . ARG A 1 183 ? -29.424 13.870 28.589 1.00 68.50 183 ARG A CA 1
ATOM 1430 C C . ARG A 1 183 ? -30.386 13.307 27.551 1.00 68.50 183 ARG A C 1
ATOM 1432 O O . ARG A 1 183 ? -31.535 13.029 27.891 1.00 68.50 183 ARG A O 1
ATOM 1439 N N . ASN A 1 184 ? -29.909 13.031 26.338 1.00 67.25 184 ASN A N 1
ATOM 1440 C CA . ASN A 1 184 ? -30.737 12.443 25.282 1.00 67.25 184 ASN A CA 1
ATOM 1441 C C . ASN A 1 184 ? -31.243 11.035 25.643 1.00 67.25 184 ASN A C 1
ATOM 1443 O O . ASN A 1 184 ? -32.411 10.720 25.413 1.00 67.25 184 ASN A O 1
ATOM 1447 N N . LYS A 1 185 ? -30.415 10.200 26.290 1.00 69.94 185 LYS A N 1
ATOM 1448 C CA . LYS A 1 185 ? -30.850 8.887 26.804 1.00 69.94 185 LYS A CA 1
ATOM 1449 C C . LYS A 1 185 ? -31.906 9.006 27.911 1.00 69.94 185 LYS A C 1
ATOM 1451 O O . LYS A 1 185 ? -32.881 8.256 27.899 1.00 69.94 185 LYS A O 1
ATOM 1456 N N . ARG A 1 186 ? -31.751 9.952 28.846 1.00 71.25 186 ARG A N 1
ATOM 1457 C CA . ARG A 1 186 ? -32.720 10.196 29.934 1.00 71.25 186 ARG A CA 1
ATOM 1458 C C . ARG A 1 186 ? -34.053 10.732 29.410 1.00 71.25 186 ARG A C 1
ATOM 1460 O O . ARG A 1 186 ? -35.097 10.268 29.857 1.00 71.25 186 ARG A O 1
ATOM 1467 N N . ALA A 1 187 ? -34.023 11.645 28.440 1.00 70.62 187 ALA A N 1
ATOM 1468 C CA . ALA A 1 187 ? -35.225 12.176 27.799 1.00 70.62 187 ALA A CA 1
ATOM 1469 C C . ALA A 1 187 ? -36.018 11.076 27.075 1.00 70.62 187 ALA A C 1
ATOM 1471 O O . ALA A 1 187 ? -37.236 10.983 27.226 1.00 70.62 187 ALA A O 1
ATOM 1472 N N . LYS A 1 188 ? -35.321 10.180 26.365 1.00 72.31 188 LYS A N 1
ATOM 1473 C CA . LYS A 1 188 ? -35.944 9.042 25.679 1.00 72.31 188 LYS A CA 1
ATOM 1474 C C . LYS A 1 188 ? -36.582 8.045 26.660 1.00 72.31 188 LYS A C 1
ATOM 1476 O O . LYS A 1 188 ? -37.733 7.660 26.479 1.00 72.31 188 LYS A O 1
ATOM 1481 N N . ALA A 1 189 ? -35.887 7.713 27.751 1.00 68.94 189 ALA A N 1
ATOM 1482 C CA . ALA A 1 189 ? -36.412 6.825 28.793 1.00 68.94 189 ALA A CA 1
ATOM 1483 C C . ALA A 1 189 ? -37.606 7.425 29.567 1.00 68.94 189 ALA A C 1
ATOM 1485 O O . ALA A 1 189 ? -38.495 6.692 30.001 1.00 68.94 189 ALA A O 1
ATOM 1486 N N . ALA A 1 190 ? -37.645 8.750 29.748 1.00 69.44 190 ALA A N 1
ATOM 1487 C CA . ALA A 1 190 ? -38.778 9.440 30.367 1.00 69.44 190 ALA A CA 1
ATOM 1488 C C . ALA A 1 190 ? -40.013 9.464 29.448 1.00 69.44 190 ALA A C 1
ATOM 1490 O O . ALA A 1 190 ? -41.130 9.247 29.917 1.00 69.44 190 ALA A O 1
ATOM 14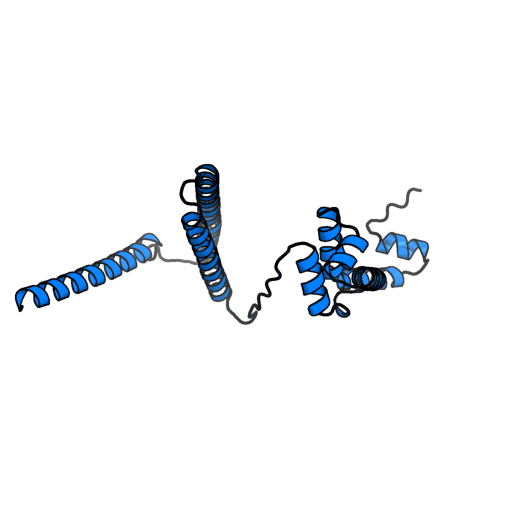91 N N . GLY A 1 191 ? -39.814 9.649 28.137 1.00 66.12 191 GLY A N 1
ATOM 1492 C CA . GLY A 1 191 ? -40.887 9.564 27.143 1.00 66.12 191 GLY A CA 1
ATOM 1493 C C . GLY A 1 191 ? -41.530 8.174 27.082 1.00 66.12 191 GLY A C 1
ATOM 1494 O O . GLY A 1 191 ? -42.752 8.054 27.121 1.00 66.12 191 GLY A O 1
ATOM 1495 N N . GLU A 1 192 ? -40.722 7.112 27.087 1.00 61.19 192 GLU A N 1
ATOM 1496 C CA . GLU A 1 192 ? -41.213 5.725 27.053 1.00 61.19 192 GLU A CA 1
ATOM 1497 C C . GLU A 1 192 ? -41.960 5.311 28.335 1.00 61.19 192 GLU A C 1
ATOM 1499 O O . GLU A 1 192 ? -42.893 4.506 28.275 1.00 61.19 192 GLU A O 1
ATOM 1504 N N . LYS A 1 193 ? -41.606 5.881 29.497 1.00 61.31 193 LYS A N 1
ATOM 1505 C CA . LYS A 1 193 ? -42.347 5.665 30.753 1.00 61.31 193 LYS A CA 1
ATOM 1506 C C . LYS A 1 193 ? -43.714 6.352 30.761 1.00 61.31 193 LYS A C 1
ATOM 1508 O O . LYS A 1 193 ? -44.662 5.764 31.271 1.00 61.31 193 LYS A O 1
ATOM 1513 N N . ASN A 1 194 ? -43.836 7.540 30.168 1.00 58.28 194 ASN A N 1
ATOM 1514 C CA . ASN A 1 194 ? -45.116 8.251 30.088 1.00 58.28 194 ASN A CA 1
ATOM 1515 C C . ASN A 1 194 ? -46.102 7.583 29.115 1.00 58.28 194 ASN A C 1
ATOM 1517 O O . ASN A 1 194 ? -47.290 7.528 29.412 1.00 58.28 194 ASN A O 1
ATOM 1521 N N . LEU A 1 195 ? -45.628 6.994 28.008 1.00 54.72 195 LEU A N 1
ATOM 1522 C CA . LEU A 1 195 ? -46.494 6.207 27.115 1.00 54.72 195 LEU A CA 1
ATOM 1523 C C . LEU A 1 195 ? -47.019 4.919 27.774 1.00 54.72 195 LEU A C 1
ATOM 1525 O O . LEU A 1 195 ? -48.171 4.552 27.558 1.00 54.72 195 LEU A O 1
ATOM 1529 N N . LYS A 1 196 ? -46.211 4.262 28.616 1.00 57.53 196 LYS A N 1
ATOM 1530 C CA . LYS A 1 196 ? -46.632 3.064 29.365 1.00 57.53 196 LYS A CA 1
ATOM 1531 C C . LYS A 1 196 ? -47.554 3.352 30.553 1.00 57.53 196 LYS A C 1
ATOM 1533 O O . LYS A 1 196 ? -48.192 2.427 31.029 1.00 57.53 196 LYS A O 1
ATOM 1538 N N . ALA A 1 197 ? -47.613 4.591 31.040 1.00 56.09 197 ALA A N 1
ATOM 1539 C CA . ALA A 1 197 ? -48.511 4.994 32.126 1.00 56.09 197 ALA A CA 1
ATOM 1540 C C . ALA A 1 197 ? -49.890 5.482 31.630 1.00 56.09 197 ALA A C 1
ATOM 1542 O O . ALA A 1 197 ? -50.810 5.615 32.431 1.00 56.09 197 ALA A O 1
ATOM 1543 N N . CYS A 1 198 ? -50.030 5.750 30.326 1.00 51.53 198 CYS A N 1
ATOM 1544 C CA . CYS A 1 198 ? -51.291 6.124 29.670 1.00 51.53 198 CYS A CA 1
ATOM 1545 C C . CYS A 1 198 ? -51.944 4.974 28.877 1.00 51.53 198 CYS A C 1
ATOM 1547 O O . CYS A 1 198 ? -52.933 5.216 28.186 1.00 51.53 198 CYS A O 1
ATOM 1549 N N . SER A 1 199 ? -51.385 3.761 28.954 1.00 48.06 199 SER A N 1
ATOM 1550 C CA . SER A 1 199 ? -51.955 2.519 28.403 1.00 48.06 199 SER A CA 1
ATOM 1551 C C . SER A 1 199 ? -52.510 1.668 29.538 1.00 48.06 199 SER A C 1
ATOM 1553 O O . SER A 1 199 ? -53.554 1.019 29.325 1.00 48.06 199 SER A O 1
#

Organism: NCBI:txid1307763

InterPro domains:
  IPR001387 Cro/C1-type, helix-turn-helix domain [SM00530] (37-93)
  IPR001387 Cro/C1-type, helix-turn-helix domain [cd00093] (37-70)
  IPR010982 Lambda repressor-like, DNA-binding domain superfamily [G3DSA:1.10.260.40] (20-98)
  IPR010982 Lambda repressor-like, DNA-binding domain superfamily [SSF47413] (26-95)

Foldseek 3Di:
DDDDDPDPLRVVCVVVVHPVSSVVVVVQVVQAPVLVVLVVLCVVLVHDLVLLCVQLVHDSVVSVCSSVDGPVPDDPVNVCSSCVSVVHDDDDDDDDPPDDPVVVVVVVVVVVVVVVVVLVVVVVVCPPPPVSVVVSVVVVVVVVVVCCVVVVVVVVVVCVVDVDPPVPPPVVVVVVVVVVVVVVVVVVVVVVVVVVVVD

Secondary structure (DSSP, 8-state):
-----SSHHHHHHHHHT-HHHHHHHHHHHHTTHHHHHHHHHHHHTT--HHHHHHHTTS-HHHHHHHHHS-TTT--HHHHHHHHHHTT---------TTS-HHHHHHHHHHHHHHHHHHHHHHHHHTTT-HHHHHHHHHHHHHHHHHHHHHHHHHHHHHHHHS---GGG-HHHHHHHHHHHHHHHHHHHHHHHHHHHH--

Sequence (199 aa):
MSTKYQSASEAAAFLADDPEAKERIDLETARRTLVTALVRERVRKGLSQKDIAQAMRCDSSKISRIEAGNDLSLKWGDIIGYLAAMKMNVSLVMDDATLPAAARIKQCVFRTHELLEDLVQLAREVDGDTEITDKIHQFYGEVLFNFAIKFGSSYEQLKSVLAIPESETLQALFADDQESRQRNKRAKAAGEKNLKACS